Protein AF-M4SWR7-F1 (afdb_monomer)

Structure (mmCIF, N/CA/C/O backbone):
data_AF-M4SWR7-F1
#
_entry.id   AF-M4SWR7-F1
#
loop_
_atom_site.group_PDB
_atom_site.id
_atom_site.type_symbol
_atom_site.label_atom_id
_atom_site.label_alt_id
_atom_site.label_comp_id
_atom_site.label_asym_id
_atom_site.label_entity_id
_atom_site.label_seq_id
_atom_site.pdbx_PDB_ins_code
_atom_site.Cartn_x
_atom_site.Cartn_y
_atom_site.Cartn_z
_atom_site.occupancy
_atom_site.B_iso_or_equiv
_atom_site.auth_seq_id
_atom_site.auth_comp_id
_atom_site.auth_asym_id
_atom_site.auth_atom_id
_atom_site.pdbx_PDB_model_num
ATOM 1 N N . MET A 1 1 ? 51.619 -20.240 -57.733 1.00 33.88 1 MET A N 1
ATOM 2 C CA . MET A 1 1 ? 51.080 -19.618 -56.507 1.00 33.88 1 MET A CA 1
ATOM 3 C C . MET A 1 1 ? 49.567 -19.768 -56.522 1.00 33.88 1 MET A C 1
ATOM 5 O O . MET A 1 1 ? 48.965 -19.346 -57.492 1.00 33.88 1 MET A O 1
ATOM 9 N N . LEU A 1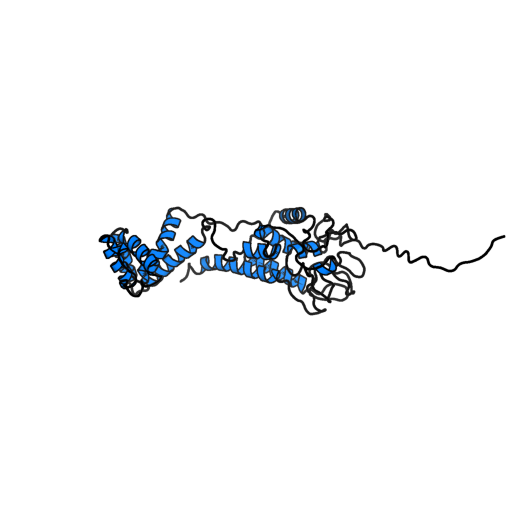 2 ? 49.059 -20.421 -55.472 1.00 28.28 2 LEU A N 1
ATOM 10 C CA . LEU A 1 2 ? 47.698 -20.558 -54.931 1.00 28.28 2 LEU A CA 1
ATOM 11 C C . LEU A 1 2 ? 46.433 -20.718 -55.803 1.00 28.28 2 LEU A C 1
ATOM 13 O O . LEU A 1 2 ? 46.243 -20.138 -56.861 1.00 28.28 2 LEU A O 1
ATOM 17 N N . ILE A 1 3 ? 45.547 -21.516 -55.208 1.00 28.36 3 ILE A N 1
ATOM 18 C CA . ILE A 1 3 ? 44.370 -22.235 -55.688 1.00 28.36 3 ILE A CA 1
ATOM 19 C C . ILE A 1 3 ? 43.115 -21.674 -54.976 1.00 28.36 3 ILE A C 1
ATOM 21 O O . ILE A 1 3 ? 43.142 -21.496 -53.765 1.00 28.36 3 ILE A O 1
ATOM 25 N N . VAL A 1 4 ? 42.059 -21.411 -55.757 1.00 31.94 4 VAL A N 1
ATOM 26 C CA . VAL A 1 4 ? 40.611 -21.725 -55.592 1.00 31.94 4 VAL A CA 1
ATOM 27 C C . VAL A 1 4 ? 39.837 -21.444 -54.268 1.00 31.94 4 VAL A C 1
ATOM 29 O O . VAL A 1 4 ? 40.097 -22.041 -53.233 1.00 31.94 4 VAL A O 1
ATOM 32 N N . ALA A 1 5 ? 38.746 -20.672 -54.456 1.00 30.80 5 ALA A N 1
ATOM 33 C CA . ALA A 1 5 ? 37.372 -20.696 -53.890 1.00 30.80 5 ALA A CA 1
ATOM 34 C C . ALA A 1 5 ? 37.035 -20.335 -52.422 1.00 30.80 5 ALA A C 1
ATOM 36 O O . ALA A 1 5 ? 37.656 -20.782 -51.470 1.00 30.80 5 ALA A O 1
ATOM 37 N N . VAL A 1 6 ? 35.910 -19.611 -52.280 1.00 25.56 6 VAL A N 1
ATOM 38 C CA . VAL A 1 6 ? 34.623 -20.026 -51.658 1.00 25.56 6 VAL A CA 1
ATOM 39 C C . VAL A 1 6 ? 33.921 -18.807 -51.035 1.00 25.56 6 VAL A C 1
ATOM 41 O O . VAL A 1 6 ? 34.414 -18.165 -50.113 1.00 25.56 6 VAL A O 1
ATOM 44 N N . THR A 1 7 ? 32.719 -18.514 -51.524 1.00 39.66 7 THR A N 1
ATOM 45 C CA . THR A 1 7 ? 31.691 -17.693 -50.875 1.00 39.66 7 THR A CA 1
ATOM 46 C C . THR A 1 7 ? 31.005 -18.494 -49.762 1.00 39.66 7 THR A C 1
ATOM 48 O O . THR A 1 7 ? 30.397 -19.510 -50.076 1.00 39.66 7 THR A O 1
ATOM 51 N N . LEU A 1 8 ? 31.035 -18.030 -48.498 1.00 28.31 8 LEU A N 1
ATOM 52 C CA . LEU A 1 8 ? 29.958 -18.192 -47.491 1.00 28.31 8 LEU A CA 1
ATOM 53 C C . LEU A 1 8 ? 30.289 -17.511 -46.138 1.00 28.31 8 LEU A C 1
ATOM 55 O O . LEU A 1 8 ? 31.278 -17.821 -45.489 1.00 28.31 8 LEU A O 1
ATOM 59 N N . ALA A 1 9 ? 29.404 -16.586 -45.748 1.00 31.84 9 ALA A N 1
ATOM 60 C CA . ALA A 1 9 ? 28.992 -16.161 -44.401 1.00 31.84 9 ALA A CA 1
ATOM 61 C C . ALA A 1 9 ? 29.957 -16.268 -43.193 1.00 31.84 9 ALA A C 1
ATOM 63 O O . ALA A 1 9 ? 30.109 -17.340 -42.622 1.00 31.84 9 ALA A O 1
ATOM 64 N N . ILE A 1 10 ? 30.359 -15.110 -42.636 1.00 30.14 10 ILE A N 1
ATOM 65 C CA . ILE A 1 10 ? 30.429 -14.895 -41.173 1.00 30.14 10 ILE A CA 1
ATOM 66 C C . ILE A 1 10 ? 29.832 -13.517 -40.828 1.00 30.14 10 ILE A C 1
ATOM 68 O O . ILE A 1 10 ? 30.476 -12.476 -40.872 1.00 30.14 10 ILE A O 1
ATOM 72 N N . SER A 1 11 ? 28.530 -13.549 -40.553 1.00 24.64 11 SER A N 1
ATOM 73 C CA . SER A 1 11 ? 27.892 -13.059 -39.327 1.00 24.64 11 SER A CA 1
ATOM 74 C C . SER A 1 11 ? 28.407 -11.773 -38.663 1.00 24.64 11 SER A C 1
ATOM 76 O O . SER A 1 11 ? 29.455 -11.730 -38.029 1.00 24.64 11 SER A O 1
ATOM 78 N N . ARG A 1 12 ? 27.518 -10.773 -38.685 1.00 29.30 12 ARG A N 1
ATOM 79 C CA . ARG A 1 12 ? 27.297 -9.710 -37.689 1.00 29.30 12 ARG A CA 1
ATOM 80 C C . ARG A 1 12 ? 27.989 -9.939 -36.329 1.00 29.30 12 ARG A C 1
ATOM 82 O O . ARG A 1 12 ? 27.401 -10.534 -35.431 1.00 29.30 12 ARG A O 1
ATOM 89 N N . LEU A 1 13 ? 29.147 -9.323 -36.112 1.00 25.23 13 LEU A N 1
ATOM 90 C CA . LEU A 1 13 ? 29.591 -8.943 -34.768 1.00 25.23 13 LEU A CA 1
ATOM 91 C C . LEU A 1 13 ? 29.092 -7.524 -34.486 1.00 25.23 13 LEU A C 1
ATOM 93 O O . LEU A 1 13 ? 29.840 -6.550 -34.485 1.00 25.23 13 LEU A O 1
ATOM 97 N N . GLN A 1 14 ? 27.782 -7.405 -34.252 1.00 27.06 14 GLN A N 1
ATOM 98 C CA . GLN A 1 14 ? 27.272 -6.290 -33.463 1.00 27.06 14 GLN A CA 1
ATOM 99 C C . GLN A 1 14 ? 27.771 -6.512 -32.036 1.00 27.06 14 GLN A C 1
ATOM 101 O O . GLN A 1 14 ? 27.133 -7.200 -31.241 1.00 27.06 14 GLN A O 1
ATOM 106 N N . VAL A 1 15 ? 28.933 -5.941 -31.719 1.00 27.14 15 VAL A N 1
ATOM 107 C CA . VAL A 1 15 ? 29.349 -5.708 -30.337 1.00 27.14 15 VAL A CA 1
ATOM 108 C C . VAL A 1 15 ? 28.327 -4.730 -29.763 1.00 27.14 15 VAL A C 1
ATOM 110 O O . VAL A 1 15 ? 28.434 -3.513 -29.908 1.00 27.14 15 VAL A O 1
ATOM 113 N N . GLY A 1 16 ? 27.241 -5.283 -29.226 1.00 27.17 16 GLY A N 1
ATOM 114 C CA . GLY A 1 16 ? 26.187 -4.529 -28.578 1.00 27.17 16 GLY A CA 1
ATOM 115 C C . GLY A 1 16 ? 26.789 -3.829 -27.374 1.00 27.17 16 GLY A C 1
ATOM 116 O O . GLY A 1 16 ? 27.025 -4.459 -26.346 1.00 27.17 16 GLY A O 1
ATOM 117 N N . CYS A 1 17 ? 27.059 -2.534 -27.513 1.00 26.89 17 CYS A N 1
ATOM 118 C CA . CYS A 1 17 ? 27.393 -1.664 -26.400 1.00 26.89 17 CYS A CA 1
ATOM 119 C C . CYS A 1 17 ? 26.210 -1.720 -25.422 1.00 26.89 17 CYS A C 1
ATOM 121 O O . CYS A 1 17 ? 25.145 -1.148 -25.676 1.00 26.89 17 CYS A O 1
ATOM 123 N N . LYS A 1 18 ? 26.352 -2.531 -24.368 1.00 36.06 18 LYS A N 1
ATOM 124 C CA . LYS A 1 18 ? 25.327 -2.725 -23.345 1.00 36.06 18 LYS A CA 1
ATOM 125 C C . LYS A 1 18 ? 25.135 -1.389 -22.638 1.00 36.06 18 LYS A C 1
ATOM 127 O O . LYS A 1 18 ? 26.073 -0.838 -22.074 1.00 36.06 18 LYS A O 1
ATOM 132 N N . ALA A 1 19 ? 23.923 -0.853 -22.714 1.00 42.53 19 ALA A N 1
ATOM 133 C CA . ALA A 1 19 ? 23.557 0.376 -22.023 1.00 42.53 19 ALA A CA 1
ATOM 134 C C . ALA A 1 19 ? 23.810 0.248 -20.518 1.00 42.53 19 ALA A C 1
ATOM 136 O O . ALA A 1 19 ? 23.450 -0.776 -19.941 1.00 42.53 19 ALA A O 1
ATOM 137 N N . ALA A 1 20 ? 24.339 1.271 -19.856 1.00 53.34 20 ALA A N 1
ATOM 138 C CA . ALA A 1 20 ? 24.351 1.287 -18.396 1.00 53.34 20 ALA A CA 1
ATOM 139 C C . ALA A 1 20 ? 22.918 1.488 -17.867 1.00 53.34 20 ALA A C 1
ATOM 141 O O . ALA A 1 20 ? 22.050 1.974 -18.586 1.00 53.34 20 ALA A O 1
ATOM 142 N N . GLY A 1 21 ? 22.635 1.104 -16.621 1.00 54.94 21 GLY A N 1
ATOM 143 C CA . GLY A 1 21 ? 21.408 1.551 -15.949 1.00 54.94 21 GLY A CA 1
ATOM 144 C C . GLY A 1 21 ? 21.455 3.059 -15.639 1.00 54.94 21 GLY A C 1
ATOM 145 O O . GLY A 1 21 ? 22.509 3.680 -15.796 1.00 54.94 21 GLY A O 1
ATOM 146 N N . PRO A 1 22 ? 20.351 3.671 -15.177 1.00 64.56 22 PRO A N 1
ATOM 147 C CA . PRO A 1 22 ? 20.386 5.036 -14.655 1.00 64.56 22 PRO A CA 1
ATOM 148 C C . PRO A 1 22 ? 21.331 5.125 -13.452 1.00 64.56 22 PRO A C 1
ATOM 150 O O . PRO A 1 22 ? 21.364 4.225 -12.612 1.00 64.56 22 PRO A O 1
ATOM 153 N N . THR A 1 23 ? 22.125 6.193 -13.378 1.00 68.19 23 THR A N 1
ATOM 154 C CA . THR A 1 23 ? 23.230 6.319 -12.405 1.00 68.19 23 THR A CA 1
ATOM 155 C C . THR A 1 23 ? 23.192 7.600 -11.579 1.00 68.19 23 THR A C 1
ATOM 157 O O . THR A 1 23 ? 23.975 7.739 -10.642 1.00 68.19 23 THR A O 1
ATOM 160 N N . LYS A 1 24 ? 22.293 8.537 -11.897 1.00 74.75 24 LYS A N 1
ATOM 161 C CA . LYS A 1 24 ? 22.273 9.895 -11.330 1.00 74.75 24 LYS A CA 1
ATOM 162 C C . LYS A 1 24 ? 21.194 10.077 -10.263 1.00 74.75 24 LYS A C 1
ATOM 164 O O . LYS A 1 24 ? 20.914 11.199 -9.853 1.00 74.75 24 LYS A O 1
ATOM 169 N N . GLY A 1 25 ? 20.585 8.986 -9.801 1.00 72.69 25 GLY A N 1
ATOM 170 C CA . GLY A 1 25 ? 19.504 9.037 -8.822 1.00 72.69 25 GLY A CA 1
ATOM 171 C C . GLY A 1 25 ? 18.164 9.473 -9.417 1.00 72.69 25 GLY A C 1
ATOM 172 O O . GLY A 1 25 ? 17.336 10.045 -8.713 1.00 72.69 25 GLY A O 1
ATOM 173 N N . GLU A 1 26 ? 17.937 9.218 -10.704 1.00 86.44 26 GLU A N 1
ATOM 174 C CA . GLU A 1 26 ? 16.759 9.665 -11.454 1.00 86.44 26 GLU A CA 1
ATOM 175 C C . GLU A 1 26 ? 15.430 9.154 -10.866 1.00 86.44 26 GLU A C 1
ATOM 177 O O . GLU A 1 26 ? 14.393 9.794 -11.028 1.00 86.44 26 GLU A O 1
ATOM 182 N N . ASN A 1 27 ? 15.460 8.034 -10.137 1.00 88.12 27 ASN A N 1
ATOM 183 C CA . ASN A 1 27 ? 14.303 7.439 -9.470 1.00 88.12 27 ASN A CA 1
ATOM 184 C C . ASN A 1 27 ? 14.220 7.775 -7.971 1.00 88.12 27 ASN A C 1
ATOM 186 O O . ASN A 1 27 ? 13.261 7.350 -7.330 1.00 88.12 27 ASN A O 1
ATOM 190 N N . LYS A 1 28 ? 15.159 8.543 -7.388 1.00 83.62 28 LYS A N 1
ATOM 191 C CA . LYS A 1 28 ? 15.208 8.820 -5.935 1.00 83.62 28 LYS A CA 1
ATOM 192 C C . LYS A 1 28 ? 13.896 9.394 -5.390 1.00 83.62 28 LYS A C 1
ATOM 194 O O . LYS A 1 28 ? 13.476 9.004 -4.304 1.00 83.62 28 LYS A O 1
ATOM 199 N N . LYS A 1 29 ? 13.225 10.284 -6.137 1.00 84.06 29 LYS A N 1
ATOM 200 C CA . LYS A 1 29 ? 11.955 10.903 -5.712 1.00 84.06 29 LYS A CA 1
ATOM 201 C C . LYS A 1 29 ? 10.828 9.876 -5.596 1.00 84.06 29 LYS A C 1
ATOM 203 O O . LYS A 1 29 ? 10.244 9.739 -4.526 1.00 84.06 29 LYS A O 1
ATOM 208 N N . ILE A 1 30 ? 10.537 9.148 -6.676 1.00 89.19 30 ILE A N 1
ATOM 209 C CA . ILE A 1 30 ? 9.462 8.145 -6.677 1.00 89.19 30 ILE A CA 1
ATOM 210 C C . ILE A 1 30 ? 9.793 6.974 -5.744 1.00 89.19 30 ILE A C 1
ATOM 212 O O . ILE A 1 30 ? 8.936 6.527 -4.990 1.00 89.19 30 ILE A O 1
ATOM 216 N N . PHE A 1 31 ? 11.058 6.551 -5.692 1.00 87.69 31 PHE A N 1
ATOM 217 C CA . PHE A 1 31 ? 11.526 5.567 -4.720 1.00 87.69 31 PHE A CA 1
ATOM 218 C C . PHE A 1 31 ? 11.310 6.051 -3.281 1.00 87.69 31 PHE A C 1
ATOM 220 O O . PHE A 1 31 ? 10.886 5.272 -2.436 1.00 87.69 31 PHE A O 1
ATOM 227 N N . GLY A 1 32 ? 11.527 7.344 -3.019 1.00 82.12 32 GLY A N 1
ATOM 228 C CA . GLY A 1 32 ? 11.258 8.004 -1.743 1.00 82.12 32 GLY A CA 1
ATOM 229 C C . GLY A 1 32 ? 9.803 7.903 -1.273 1.00 82.12 32 GLY A C 1
ATOM 230 O O . GLY A 1 32 ? 9.568 7.749 -0.077 1.00 82.12 32 GLY A O 1
ATOM 231 N N . LEU A 1 33 ? 8.847 7.940 -2.202 1.00 86.69 33 LEU A N 1
ATOM 232 C CA . LEU A 1 33 ? 7.420 7.772 -1.911 1.00 86.69 33 LEU A CA 1
ATOM 233 C C . LEU A 1 33 ? 7.071 6.300 -1.658 1.00 86.69 33 LEU A C 1
ATOM 235 O O . LEU A 1 33 ? 6.425 5.979 -0.666 1.00 86.69 33 LEU A O 1
ATOM 239 N N . LEU A 1 34 ? 7.554 5.392 -2.512 1.00 90.12 34 LEU A N 1
ATOM 240 C CA . LEU A 1 34 ? 7.278 3.956 -2.389 1.00 90.12 34 LEU A CA 1
ATOM 241 C C . LEU A 1 34 ? 7.899 3.358 -1.116 1.00 90.12 34 LEU A C 1
ATOM 243 O O . LEU A 1 34 ? 7.263 2.559 -0.432 1.00 90.12 34 LEU A O 1
ATOM 247 N N . ARG A 1 35 ? 9.112 3.783 -0.740 1.00 84.81 35 ARG A N 1
ATOM 248 C CA . ARG A 1 35 ? 9.763 3.334 0.500 1.00 84.81 35 ARG A CA 1
ATOM 249 C C . ARG A 1 35 ? 9.058 3.804 1.769 1.00 84.81 35 ARG A C 1
ATOM 251 O O . ARG A 1 35 ? 9.176 3.132 2.788 1.00 84.81 35 ARG A O 1
ATOM 258 N N . ALA A 1 36 ? 8.366 4.946 1.725 1.00 80.94 36 ALA A N 1
ATOM 259 C CA . ALA A 1 36 ? 7.607 5.439 2.870 1.00 80.94 36 ALA A CA 1
ATOM 260 C C . ALA A 1 36 ? 6.457 4.476 3.197 1.00 80.94 36 ALA A C 1
ATOM 262 O O . ALA A 1 36 ? 6.228 4.173 4.361 1.00 80.94 36 ALA A O 1
ATOM 263 N N . ILE A 1 37 ? 5.825 3.904 2.165 1.00 84.06 37 ILE A N 1
ATOM 264 C CA . ILE A 1 37 ? 4.804 2.863 2.321 1.00 84.06 37 ILE A CA 1
ATOM 265 C C . ILE A 1 37 ? 5.425 1.572 2.861 1.00 84.06 37 ILE A C 1
ATOM 267 O O . ILE A 1 37 ? 4.916 1.016 3.824 1.00 84.06 37 ILE A O 1
ATOM 271 N N . VAL A 1 38 ? 6.551 1.118 2.292 1.00 85.69 38 VAL A N 1
ATOM 272 C CA . VAL A 1 38 ? 7.258 -0.084 2.781 1.00 85.69 38 VAL A CA 1
ATOM 273 C C . VAL A 1 38 ? 7.602 0.051 4.265 1.00 85.69 38 VAL A C 1
ATOM 275 O O . VAL A 1 38 ? 7.326 -0.860 5.035 1.00 85.69 38 VAL A O 1
ATOM 278 N N . LYS A 1 39 ? 8.134 1.201 4.688 1.00 78.94 39 LYS A N 1
ATOM 279 C CA . LYS A 1 39 ? 8.442 1.468 6.096 1.00 78.94 39 LYS A CA 1
ATOM 280 C C . LYS A 1 39 ? 7.190 1.498 6.972 1.00 78.94 39 LYS A C 1
ATOM 282 O O . LYS A 1 39 ? 7.222 0.951 8.064 1.00 78.94 39 LYS A O 1
ATOM 287 N N . ALA A 1 40 ? 6.095 2.087 6.495 1.00 75.38 40 ALA A N 1
ATOM 288 C CA . ALA A 1 40 ? 4.833 2.114 7.228 1.00 75.38 40 ALA A CA 1
ATOM 289 C C . ALA A 1 40 ? 4.270 0.706 7.513 1.00 75.38 40 ALA A C 1
ATOM 291 O O . ALA A 1 40 ? 3.540 0.535 8.479 1.00 75.38 40 ALA A O 1
ATOM 292 N N . THR A 1 41 ? 4.656 -0.322 6.741 1.00 71.81 41 THR A N 1
ATOM 293 C CA . THR A 1 41 ? 4.317 -1.731 7.046 1.00 71.81 41 THR A CA 1
ATOM 294 C C . THR A 1 41 ? 5.129 -2.360 8.190 1.00 71.81 41 THR A C 1
ATOM 296 O O . THR A 1 41 ? 4.857 -3.495 8.598 1.00 71.81 41 THR A O 1
ATOM 299 N N . ASP A 1 42 ? 6.151 -1.656 8.682 1.00 64.88 42 ASP A N 1
ATOM 300 C CA . ASP A 1 42 ? 6.969 -2.033 9.839 1.00 64.88 42 ASP A CA 1
ATOM 301 C C . ASP A 1 42 ? 6.642 -1.187 11.086 1.00 64.88 42 ASP A C 1
ATOM 303 O O . ASP A 1 42 ? 7.188 -1.457 12.154 1.00 64.88 42 ASP A O 1
ATOM 307 N N . GLU A 1 43 ? 5.777 -0.171 10.975 1.00 58.56 43 GLU A N 1
ATOM 308 C CA . GLU A 1 43 ? 5.327 0.619 12.125 1.00 58.56 43 GLU A CA 1
ATOM 309 C C . GLU A 1 43 ? 4.226 -0.154 12.869 1.00 58.56 43 GLU A C 1
ATOM 311 O O . GLU A 1 43 ? 3.248 -0.594 12.266 1.00 58.56 43 GLU A O 1
ATOM 316 N N . GLU A 1 44 ? 4.389 -0.367 14.180 1.00 45.69 44 GLU A N 1
ATOM 317 C CA . GLU A 1 44 ? 3.295 -0.888 15.004 1.00 45.69 44 GLU A CA 1
ATOM 318 C C . GLU A 1 44 ? 2.185 0.169 15.065 1.00 45.69 44 GLU A C 1
ATOM 320 O O . GLU A 1 44 ? 2.445 1.323 15.415 1.00 45.69 44 GLU A O 1
ATOM 325 N N . GLU A 1 45 ? 0.939 -0.217 14.763 1.00 44.97 45 GLU A N 1
ATOM 326 C CA . GLU A 1 45 ? -0.219 0.612 15.111 1.00 44.97 45 GLU A CA 1
ATOM 327 C C . GLU A 1 45 ? -0.161 0.894 16.621 1.00 44.97 45 GLU A C 1
ATOM 329 O O . GLU A 1 45 ? 0.081 -0.042 17.394 1.00 44.97 45 GLU A O 1
ATOM 334 N N . PRO A 1 46 ? -0.339 2.148 17.075 1.00 38.44 46 PRO A N 1
ATOM 335 C CA . PRO A 1 46 ? -0.274 2.465 18.494 1.00 38.44 46 PRO A CA 1
ATOM 336 C C . PRO A 1 46 ? -1.335 1.660 19.259 1.00 38.44 46 PRO A C 1
ATOM 338 O O . PRO A 1 46 ? -2.527 1.957 19.214 1.00 38.44 46 PRO A O 1
ATOM 341 N N . LYS A 1 47 ? -0.896 0.610 19.963 1.00 40.12 47 LYS A N 1
ATOM 342 C CA . LYS A 1 47 ? -1.741 -0.216 20.831 1.00 40.12 47 LYS A CA 1
ATOM 343 C C . LYS A 1 47 ? -2.070 0.589 22.085 1.00 40.12 47 LYS A C 1
ATOM 345 O O . LYS A 1 47 ? -1.205 0.785 22.937 1.00 40.12 47 LYS A O 1
ATOM 350 N N . VAL A 1 48 ? -3.316 1.029 22.234 1.00 41.75 48 VAL A N 1
ATOM 351 C CA . VAL A 1 48 ? -3.786 1.595 23.505 1.00 41.75 48 VAL A CA 1
ATOM 352 C C . VAL A 1 48 ? -3.987 0.439 24.492 1.00 41.75 48 VAL A C 1
ATOM 354 O O . VAL A 1 48 ? -4.886 -0.382 24.320 1.00 41.75 48 VAL A O 1
ATOM 357 N N . GLN A 1 49 ? -3.133 0.335 25.515 1.00 41.97 49 GLN A N 1
ATOM 358 C CA . GLN A 1 49 ? -3.355 -0.589 26.633 1.00 41.97 49 GLN A CA 1
ATOM 359 C C . GLN A 1 49 ? -4.453 -0.029 27.543 1.00 41.97 49 GLN A C 1
ATOM 361 O O .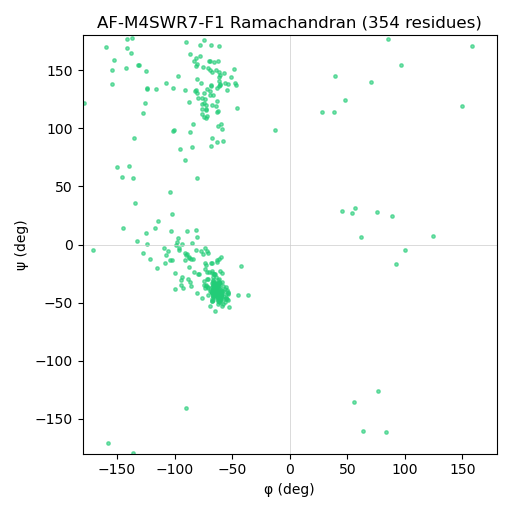 GLN A 1 49 ? -4.327 1.078 28.066 1.00 41.97 49 GLN A O 1
ATOM 366 N N . LEU A 1 50 ? -5.530 -0.793 27.738 1.00 46.41 50 LEU A N 1
ATOM 367 C CA . LEU A 1 50 ? -6.590 -0.439 28.681 1.00 46.41 50 LEU A CA 1
ATOM 368 C C . LEU A 1 50 ? -6.139 -0.734 30.116 1.00 46.41 50 LEU A C 1
ATOM 370 O O . LEU A 1 50 ? -5.549 -1.778 30.392 1.00 46.41 50 LEU A O 1
ATOM 374 N N . THR A 1 51 ? -6.463 0.162 31.047 1.00 53.16 51 THR A N 1
ATOM 375 C CA . THR A 1 51 ? -6.394 -0.150 32.481 1.00 53.16 51 THR A CA 1
ATOM 376 C C . THR A 1 51 ? -7.426 -1.232 32.827 1.00 53.16 51 THR A C 1
ATOM 378 O O . THR A 1 51 ? -8.428 -1.384 32.125 1.00 53.16 51 THR A O 1
ATOM 381 N N . GLN A 1 52 ? -7.228 -1.972 33.925 1.00 55.38 52 GLN A N 1
ATOM 382 C CA . GLN A 1 52 ? -8.157 -3.031 34.353 1.00 55.38 52 GLN A CA 1
ATOM 383 C C . GLN A 1 52 ? -9.606 -2.521 34.475 1.00 55.38 52 GLN A C 1
ATOM 385 O O . GLN A 1 52 ? -10.533 -3.143 33.963 1.00 55.38 52 GLN A O 1
ATOM 390 N N . THR A 1 53 ? -9.791 -1.332 35.050 1.00 59.31 53 THR A N 1
ATOM 391 C CA . THR A 1 53 ? -11.102 -0.680 35.175 1.00 59.31 53 THR A CA 1
ATOM 392 C C . THR A 1 53 ? -11.743 -0.381 33.816 1.00 59.31 53 THR A C 1
ATOM 394 O O . THR A 1 53 ? -12.954 -0.524 33.659 1.00 59.31 53 THR A O 1
ATOM 397 N N . ALA A 1 54 ? -10.951 0.006 32.811 1.00 55.25 54 ALA A N 1
ATOM 398 C CA . ALA A 1 54 ? -11.455 0.269 31.465 1.00 55.25 54 ALA A CA 1
ATOM 399 C C . ALA A 1 54 ? -11.831 -1.026 30.721 1.00 55.25 54 ALA A C 1
ATOM 401 O O . ALA A 1 54 ? -12.824 -1.046 29.995 1.00 55.25 54 ALA A O 1
ATOM 402 N N . ALA A 1 55 ? -11.095 -2.119 30.945 1.00 56.88 55 ALA A N 1
ATOM 403 C CA . ALA A 1 55 ? -11.432 -3.438 30.407 1.00 56.88 55 ALA A CA 1
ATOM 404 C C . ALA A 1 55 ? -12.725 -4.005 31.026 1.00 56.88 55 ALA A C 1
ATOM 406 O O . ALA A 1 55 ? -13.579 -4.534 30.315 1.00 56.88 55 ALA A O 1
ATOM 407 N N . GLU A 1 56 ? -12.914 -3.839 32.337 1.00 63.22 56 GLU A N 1
ATOM 408 C CA . GLU A 1 56 ? -14.143 -4.235 33.037 1.00 63.22 56 GLU A CA 1
ATOM 409 C C . GLU A 1 56 ? -15.352 -3.401 32.584 1.00 63.22 56 GLU A C 1
ATOM 411 O O . GLU A 1 56 ? -16.422 -3.949 32.311 1.00 63.22 56 GLU A O 1
ATOM 416 N N . ALA A 1 57 ? -15.192 -2.081 32.440 1.00 62.56 57 ALA A N 1
ATOM 417 C CA . ALA A 1 57 ? -16.247 -1.206 31.923 1.00 62.56 57 ALA A CA 1
ATOM 418 C C . ALA A 1 57 ? -16.671 -1.606 30.501 1.00 62.56 57 ALA A C 1
ATOM 420 O O . ALA A 1 57 ? -17.860 -1.657 30.188 1.00 62.56 57 ALA A O 1
ATOM 421 N N . ALA A 1 58 ? -15.703 -1.954 29.660 1.00 62.41 58 ALA A N 1
ATOM 422 C CA . ALA A 1 58 ? -15.938 -2.413 28.306 1.00 62.41 58 ALA A CA 1
ATOM 423 C C . ALA A 1 58 ? -16.652 -3.764 28.209 1.00 62.41 58 ALA A C 1
ATOM 425 O O . ALA A 1 58 ? -17.577 -3.905 27.411 1.00 62.41 58 ALA A O 1
ATOM 426 N N . ALA A 1 59 ? -16.250 -4.747 29.019 1.00 65.88 59 ALA A N 1
ATOM 427 C CA . ALA A 1 59 ? -16.893 -6.060 29.053 1.00 65.88 59 ALA A CA 1
ATOM 428 C C . ALA A 1 59 ? -18.370 -5.961 29.472 1.00 65.88 59 ALA A C 1
ATOM 430 O O . ALA A 1 59 ? -19.213 -6.717 28.994 1.00 65.88 59 ALA A O 1
ATOM 431 N N . ASN A 1 60 ? -18.693 -4.985 30.323 1.00 73.12 60 ASN A N 1
ATOM 432 C CA . ASN A 1 60 ? -20.035 -4.769 30.855 1.00 73.12 60 ASN A CA 1
ATOM 433 C C . ASN A 1 60 ? -20.928 -3.884 29.967 1.00 73.12 60 ASN A C 1
ATOM 435 O O . ASN A 1 60 ? -22.158 -3.924 30.063 1.00 73.12 60 ASN A O 1
ATOM 439 N N . ALA A 1 61 ? -20.335 -3.099 29.071 1.00 70.56 61 ALA A N 1
ATOM 440 C CA . ALA A 1 61 ? -21.052 -2.151 28.231 1.00 70.56 61 ALA A CA 1
ATOM 441 C C . ALA A 1 61 ? -22.107 -2.769 27.275 1.00 70.56 61 ALA A C 1
ATOM 443 O O . ALA A 1 61 ? -23.179 -2.171 27.133 1.00 70.56 61 ALA A O 1
ATOM 444 N N . PRO A 1 62 ? -21.930 -3.971 26.678 1.00 70.19 62 PRO A N 1
ATOM 445 C CA . PRO A 1 62 ? -22.980 -4.603 25.876 1.00 70.19 62 PRO A CA 1
ATOM 446 C C . PRO A 1 62 ? -24.230 -4.927 26.704 1.00 70.19 62 PRO A C 1
ATOM 448 O O . PRO A 1 62 ? -25.355 -4.799 26.218 1.00 70.19 62 PRO A O 1
ATOM 451 N N . HIS A 1 63 ? -24.043 -5.322 27.967 1.00 81.12 63 HIS A N 1
ATOM 452 C CA . HIS A 1 63 ? -25.139 -5.619 28.888 1.00 81.12 63 HIS A CA 1
ATOM 453 C C . HIS A 1 63 ? -25.921 -4.355 29.245 1.00 81.12 63 HIS A C 1
ATOM 455 O O . HIS A 1 63 ? -27.153 -4.364 29.239 1.00 81.12 63 HIS A O 1
ATOM 461 N N . LEU A 1 64 ? -25.201 -3.254 29.477 1.00 75.81 64 LEU A N 1
ATOM 462 C CA . LEU A 1 64 ? -25.773 -1.940 29.749 1.00 75.81 64 LEU A CA 1
ATOM 463 C C . LEU A 1 64 ? -26.605 -1.422 28.566 1.00 75.81 64 LEU A C 1
ATOM 465 O O . LEU A 1 64 ? -27.754 -1.018 28.747 1.00 75.81 64 LEU A O 1
ATOM 469 N N . ALA A 1 65 ? -26.060 -1.495 27.349 1.00 71.56 65 ALA A N 1
ATOM 470 C CA . ALA A 1 65 ? -26.755 -1.100 26.124 1.00 71.56 65 ALA A CA 1
ATOM 471 C C . ALA A 1 65 ? -28.037 -1.925 25.906 1.00 71.56 65 ALA A C 1
ATOM 473 O O . ALA A 1 65 ? -29.108 -1.393 25.601 1.00 71.56 65 ALA A O 1
ATOM 474 N N . LEU A 1 66 ? -27.956 -3.241 26.122 1.00 73.88 66 LEU A N 1
ATOM 475 C CA . LEU A 1 66 ? -29.106 -4.125 25.967 1.00 73.88 66 LEU A CA 1
ATOM 476 C C . LEU A 1 66 ? -30.207 -3.825 26.995 1.00 73.88 66 LEU A C 1
ATOM 478 O O . LEU A 1 66 ? -31.383 -3.788 26.624 1.00 73.88 66 LEU A O 1
ATOM 482 N N . TYR A 1 67 ? -29.838 -3.543 28.249 1.00 84.06 67 TYR A N 1
ATOM 483 C CA . TYR A 1 67 ? -30.785 -3.099 29.272 1.00 84.06 67 TYR A CA 1
ATOM 484 C C . TYR A 1 67 ? -31.461 -1.785 28.878 1.00 84.06 67 TYR A C 1
ATOM 486 O O . TYR A 1 67 ? -32.685 -1.694 28.902 1.00 84.06 67 TYR A O 1
ATOM 494 N N . LEU A 1 68 ? -30.690 -0.777 28.463 1.00 81.12 68 LEU A N 1
ATOM 495 C CA . LEU A 1 68 ? -31.237 0.526 28.082 1.00 81.12 68 LEU A CA 1
ATOM 496 C C . LEU A 1 68 ? -32.169 0.418 26.873 1.00 81.12 68 LEU A C 1
ATOM 498 O O . LEU A 1 68 ? -33.175 1.116 26.810 1.00 81.12 68 LEU A O 1
ATOM 502 N N . LYS A 1 69 ? -31.900 -0.490 25.933 1.00 79.44 69 LYS A N 1
ATOM 503 C CA . LYS A 1 69 ? -32.781 -0.729 24.785 1.00 79.44 69 LYS A CA 1
ATOM 504 C C . LYS A 1 69 ? -34.067 -1.467 25.167 1.00 79.44 69 LYS A C 1
ATOM 506 O O . LYS A 1 69 ? -35.107 -1.199 24.567 1.00 79.44 69 LYS A O 1
ATOM 511 N N . GLN A 1 70 ? -34.000 -2.403 26.117 1.00 84.31 70 GLN A N 1
ATOM 512 C CA . GLN A 1 70 ? -35.084 -3.341 26.443 1.00 84.31 70 GLN A CA 1
ATOM 513 C C . GLN A 1 70 ? -35.297 -3.509 27.964 1.00 84.31 70 GLN A C 1
ATOM 515 O O . GLN A 1 70 ? -35.260 -4.636 28.468 1.00 84.31 70 GLN A O 1
ATOM 520 N N . PRO A 1 71 ? -35.557 -2.426 28.723 1.00 86.81 71 PRO A N 1
ATOM 521 C CA . PRO A 1 71 ? -35.483 -2.457 30.186 1.00 86.81 71 PRO A CA 1
ATOM 522 C C . PRO A 1 71 ? -36.481 -3.432 30.813 1.00 86.81 71 PRO A C 1
ATOM 524 O O . PRO A 1 71 ? -36.091 -4.264 31.627 1.00 86.81 71 PRO A O 1
ATOM 527 N N . ALA A 1 72 ? -37.742 -3.418 30.370 1.00 88.31 72 ALA A N 1
ATOM 528 C CA . ALA A 1 72 ? -38.780 -4.304 30.902 1.00 88.31 72 ALA A CA 1
ATOM 529 C C . ALA A 1 72 ? -38.444 -5.794 30.700 1.00 88.31 72 ALA A C 1
ATOM 531 O O . ALA A 1 72 ? -38.617 -6.612 31.605 1.00 88.31 72 ALA A O 1
ATOM 532 N N . ALA A 1 73 ? -37.910 -6.146 29.527 1.00 88.81 73 ALA A N 1
ATOM 533 C CA . ALA A 1 73 ? -37.523 -7.517 29.217 1.00 88.81 73 ALA A CA 1
ATOM 534 C C . ALA A 1 73 ? -36.342 -7.984 30.077 1.00 88.81 73 ALA A C 1
ATOM 536 O O . ALA A 1 73 ? -36.380 -9.087 30.620 1.00 88.81 73 ALA A O 1
ATOM 537 N N . ILE A 1 74 ? -35.314 -7.146 30.243 1.00 90.44 74 ILE A N 1
ATOM 538 C CA . ILE A 1 74 ? -34.139 -7.505 31.045 1.00 90.44 74 ILE A CA 1
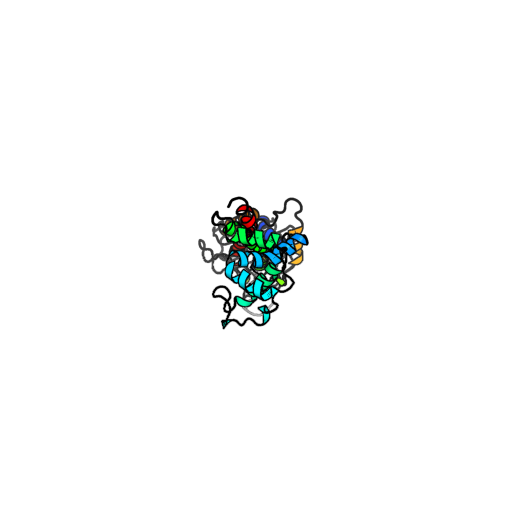ATOM 539 C C . ILE A 1 74 ? -34.470 -7.545 32.543 1.00 90.44 74 ILE A C 1
ATOM 541 O O . ILE A 1 74 ? -34.014 -8.455 33.229 1.00 90.44 74 ILE A O 1
ATOM 545 N N . GLN A 1 75 ? -35.319 -6.649 33.056 1.00 90.88 75 GLN A N 1
ATOM 546 C CA . GLN A 1 75 ? -35.779 -6.675 34.454 1.00 90.88 75 GLN A CA 1
ATOM 547 C C . GLN A 1 75 ? -36.590 -7.936 34.791 1.00 90.88 75 GLN A C 1
ATOM 549 O O . GLN A 1 75 ? -36.409 -8.531 35.859 1.00 90.88 75 GLN A O 1
ATOM 554 N N . GLN A 1 76 ? -37.455 -8.385 33.876 1.00 89.50 76 GLN A N 1
ATOM 555 C CA . GLN A 1 76 ? -38.185 -9.644 34.035 1.00 89.50 76 GLN A CA 1
ATOM 556 C C . GLN A 1 76 ? -37.217 -10.834 34.133 1.00 89.50 76 GLN A C 1
ATOM 558 O O . GLN A 1 76 ? -37.323 -11.654 35.047 1.00 89.50 76 GLN A O 1
ATOM 563 N N . LEU A 1 77 ? -36.232 -10.904 33.233 1.00 90.06 77 LEU A N 1
ATOM 564 C CA . LEU A 1 77 ? -35.210 -11.953 33.248 1.00 90.06 77 LEU A CA 1
ATOM 565 C C . LEU A 1 77 ? -34.313 -11.875 34.492 1.00 90.06 77 LEU A C 1
ATOM 567 O O . LEU A 1 77 ? -33.981 -12.904 35.073 1.00 90.06 77 LEU A O 1
ATOM 571 N N . ALA A 1 78 ? -33.962 -10.676 34.956 1.00 89.94 78 ALA A N 1
ATOM 572 C CA . ALA A 1 78 ? -33.162 -10.490 36.164 1.00 89.94 78 ALA A CA 1
ATOM 573 C C . ALA A 1 78 ? -33.907 -10.959 37.422 1.00 89.94 78 ALA A C 1
ATOM 575 O O . ALA A 1 78 ? -33.302 -11.499 38.348 1.00 89.94 78 ALA A O 1
ATOM 576 N N . SER A 1 79 ? -35.234 -10.823 37.441 1.00 90.25 79 SER A N 1
ATOM 577 C CA . SER A 1 79 ? -36.073 -11.359 38.517 1.00 90.25 79 SER A CA 1
ATOM 578 C C . SER A 1 79 ? -36.060 -12.893 38.523 1.00 90.25 79 SER A C 1
ATOM 580 O O . SER A 1 79 ? -35.970 -13.506 39.586 1.00 90.25 79 SER A O 1
ATOM 582 N N . LEU A 1 80 ? -36.060 -13.525 37.341 1.00 88.75 80 LEU A N 1
ATOM 583 C CA . LEU A 1 80 ? -35.847 -14.972 37.207 1.00 88.75 80 LEU A CA 1
ATOM 584 C C . LEU A 1 80 ? -34.425 -15.389 37.615 1.00 88.75 80 LEU A C 1
ATOM 586 O O . LEU A 1 80 ? -34.261 -16.456 38.207 1.00 88.75 80 LEU A O 1
ATOM 590 N N . ALA A 1 81 ? -33.414 -14.554 37.354 1.00 87.56 81 ALA A N 1
ATOM 591 C CA . ALA A 1 81 ? -32.033 -14.783 37.785 1.00 87.56 81 ALA A CA 1
ATOM 592 C C . ALA A 1 81 ? -31.921 -14.818 39.318 1.00 87.56 81 ALA A C 1
ATOM 594 O O . ALA A 1 81 ? -31.405 -15.790 39.867 1.00 87.56 81 ALA A O 1
ATOM 595 N N . LYS A 1 82 ? -32.509 -13.832 40.018 1.00 86.38 82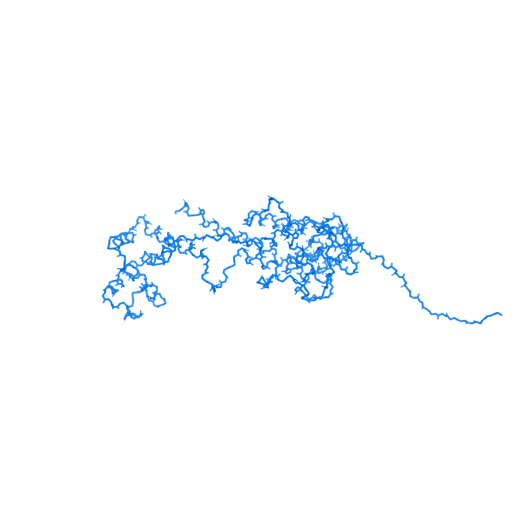 LYS A N 1
ATOM 596 C CA . LYS A 1 82 ? -32.570 -13.797 41.495 1.00 86.38 82 LYS A CA 1
ATOM 597 C C . LYS A 1 82 ? -33.274 -15.030 42.082 1.00 86.38 82 LYS A C 1
ATOM 599 O O . LYS A 1 82 ? -32.902 -15.504 43.150 1.00 86.38 82 LYS A O 1
ATOM 604 N N . GLN A 1 83 ? -34.251 -15.588 41.364 1.00 87.69 83 GLN A N 1
ATOM 605 C CA . GLN A 1 83 ? -34.954 -16.820 41.745 1.00 87.69 83 GLN A CA 1
ATOM 606 C C . GLN A 1 83 ? -34.240 -18.114 41.315 1.00 87.69 83 GLN A C 1
ATOM 608 O O . GLN A 1 83 ? -34.783 -19.193 41.543 1.00 87.69 83 GLN A O 1
ATOM 613 N N . ARG A 1 84 ? -33.060 -18.033 40.679 1.00 84.38 84 ARG A N 1
ATOM 614 C CA . ARG A 1 84 ? -32.320 -19.173 40.099 1.00 84.38 84 ARG A CA 1
ATOM 615 C C . ARG A 1 84 ? -33.130 -19.985 39.075 1.00 84.38 84 ARG A C 1
ATOM 617 O O . ARG A 1 84 ? -32.948 -21.189 38.939 1.00 84.38 84 ARG A O 1
ATOM 624 N N . LYS A 1 85 ? -34.034 -19.323 38.347 1.00 86.88 85 LYS A N 1
ATOM 625 C CA . LYS A 1 85 ? -34.909 -19.927 37.321 1.00 86.88 85 LYS A CA 1
ATOM 626 C C . LYS A 1 85 ? -34.542 -19.529 35.889 1.00 86.88 85 LYS A C 1
ATOM 628 O O . LYS A 1 85 ? -35.180 -19.990 34.949 1.00 86.88 85 LYS A O 1
ATOM 633 N N . LEU A 1 86 ? -33.546 -18.659 35.706 1.00 86.12 86 LEU A N 1
ATOM 634 C CA . LEU A 1 86 ? -33.199 -18.104 34.393 1.00 86.12 86 LEU A CA 1
ATOM 635 C C . LEU A 1 86 ? -32.689 -19.165 33.403 1.00 86.12 86 LEU A C 1
ATOM 637 O O . LEU A 1 86 ? -32.995 -19.098 32.209 1.00 86.12 86 LEU A O 1
ATOM 641 N N . ASP A 1 87 ? -31.947 -20.161 33.883 1.00 81.94 87 ASP A N 1
ATOM 642 C CA . ASP A 1 87 ? -31.360 -21.192 33.021 1.00 81.94 87 ASP A CA 1
ATOM 643 C C . ASP A 1 87 ? -32.430 -22.091 32.398 1.00 81.94 87 ASP A C 1
ATOM 645 O O . ASP A 1 87 ? -32.360 -22.378 31.205 1.00 81.94 87 ASP A O 1
ATOM 649 N N . ALA A 1 88 ? -33.487 -22.395 33.156 1.00 84.12 88 ALA A N 1
ATOM 650 C CA . ALA A 1 88 ? -34.640 -23.176 32.708 1.00 84.12 88 ALA A CA 1
ATOM 651 C C . ALA A 1 88 ? -35.568 -22.426 31.729 1.00 84.12 88 ALA A C 1
ATOM 653 O O . ALA A 1 88 ? -36.523 -23.008 31.219 1.00 84.12 88 ALA A O 1
ATOM 654 N N . LEU A 1 89 ? -35.330 -21.134 31.462 1.00 84.94 89 LEU A N 1
ATOM 655 C CA . LEU A 1 89 ? -36.148 -20.378 30.517 1.00 84.94 89 LEU A CA 1
ATOM 656 C C . LEU A 1 89 ? -35.855 -20.805 29.072 1.00 84.94 89 LEU A C 1
ATOM 658 O O . LEU A 1 89 ? -34.764 -20.553 28.548 1.00 84.94 89 LEU A O 1
ATOM 662 N N . GLU A 1 90 ? -36.867 -21.377 28.426 1.00 82.00 90 GLU A N 1
ATOM 663 C CA . GLU A 1 90 ? -36.854 -21.741 27.010 1.00 82.00 90 GLU A CA 1
ATOM 664 C C . GLU A 1 90 ? -37.155 -20.551 26.086 1.00 82.00 90 GLU A C 1
ATOM 666 O O . GLU A 1 90 ? -37.887 -19.623 26.439 1.00 82.00 90 GLU A O 1
ATOM 671 N N . VAL A 1 91 ? -36.645 -20.617 24.851 1.00 74.88 91 VAL A N 1
ATOM 672 C CA . VAL A 1 91 ? -36.807 -19.573 23.820 1.00 74.88 91 VAL A CA 1
ATOM 673 C C . VAL A 1 91 ? -38.274 -19.239 23.541 1.00 74.88 91 VAL A C 1
ATOM 675 O O . VAL A 1 91 ? -38.605 -18.070 23.338 1.00 74.88 91 VAL A O 1
ATOM 678 N N . ALA A 1 92 ? -39.164 -20.236 23.568 1.00 79.12 92 ALA A N 1
ATOM 679 C CA . ALA A 1 92 ? -40.596 -20.043 23.336 1.00 79.12 92 ALA A CA 1
ATOM 680 C C . ALA A 1 92 ? -41.240 -19.088 24.361 1.00 79.12 92 ALA A C 1
ATOM 682 O O . ALA A 1 92 ? -42.123 -18.301 24.003 1.00 79.12 92 ALA A O 1
ATOM 683 N N . ASN A 1 93 ? -40.731 -19.110 25.597 1.00 82.25 93 ASN A N 1
ATOM 684 C CA . ASN A 1 93 ? -41.268 -18.403 26.759 1.00 82.25 93 ASN A CA 1
ATOM 685 C C . ASN A 1 93 ? -40.579 -17.053 27.023 1.00 82.25 93 ASN A C 1
ATOM 687 O O . ASN A 1 93 ? -40.986 -16.315 27.919 1.00 82.25 93 ASN A O 1
ATOM 691 N N . ALA A 1 94 ? -39.538 -16.711 26.258 1.00 83.56 94 ALA A N 1
ATOM 692 C CA . ALA A 1 94 ? -38.871 -15.418 26.363 1.00 83.56 94 ALA A CA 1
ATOM 693 C C . ALA A 1 94 ? -39.751 -14.282 25.812 1.00 83.56 94 ALA A C 1
ATOM 695 O O . ALA A 1 94 ? -40.559 -14.478 24.902 1.00 83.56 94 ALA A O 1
ATOM 696 N N . SER A 1 95 ? -39.581 -13.065 26.329 1.00 82.62 95 SER A N 1
ATOM 697 C CA . SER A 1 95 ? -40.265 -11.887 25.787 1.00 82.62 95 SER A CA 1
ATOM 698 C C . SER A 1 95 ? -39.802 -11.600 24.347 1.00 82.62 95 SER A C 1
ATOM 700 O O . SER A 1 95 ? -38.646 -11.881 24.018 1.00 82.62 95 SER A O 1
ATOM 702 N N . PRO A 1 96 ? -40.653 -11.020 23.471 1.00 84.44 96 PRO A N 1
ATOM 703 C CA . PRO A 1 96 ? -40.320 -10.767 22.065 1.00 84.44 96 PRO A CA 1
ATOM 704 C C . PRO A 1 96 ? -38.926 -10.164 21.789 1.00 84.44 96 PRO A C 1
ATOM 706 O O . PRO A 1 96 ? -38.251 -10.671 20.892 1.00 84.44 96 PRO A O 1
ATOM 709 N N . PRO A 1 97 ? -38.427 -9.154 22.539 1.00 80.81 97 PRO A N 1
ATOM 710 C CA . PRO A 1 97 ? -37.090 -8.598 22.294 1.00 80.81 97 PRO A CA 1
ATOM 711 C C . PRO A 1 97 ? -35.924 -9.548 22.618 1.00 80.81 97 PRO A C 1
ATOM 713 O O . PRO A 1 97 ? -34.810 -9.306 22.156 1.00 80.81 97 PRO A O 1
ATOM 716 N N . CYS A 1 98 ? -36.177 -10.619 23.373 1.00 84.25 98 CYS A N 1
ATOM 717 C CA . CYS A 1 98 ? -35.199 -11.605 23.834 1.00 84.25 98 CYS A CA 1
ATOM 718 C C . CYS A 1 98 ? -35.456 -13.021 23.291 1.00 84.25 98 CYS A C 1
ATOM 720 O O . CYS A 1 98 ? -34.893 -13.986 23.804 1.00 84.25 98 CYS A O 1
ATOM 722 N N . LYS A 1 99 ? -36.312 -13.169 22.272 1.00 83.50 99 LYS A N 1
ATOM 723 C CA . LYS A 1 99 ? -36.540 -14.448 21.583 1.00 83.50 99 LYS A CA 1
ATOM 724 C C . LYS A 1 99 ? -35.412 -14.786 20.600 1.00 83.50 99 LYS A C 1
ATOM 726 O O . LYS A 1 99 ? -34.562 -13.954 20.288 1.00 83.50 99 LYS A O 1
ATOM 731 N N . ALA A 1 100 ? -35.470 -16.012 20.082 1.00 82.00 100 ALA A N 1
ATOM 732 C CA . ALA A 1 100 ? -34.569 -16.556 19.070 1.00 82.00 100 ALA A CA 1
ATOM 733 C C . ALA A 1 100 ? -33.087 -16.477 19.490 1.00 82.00 100 ALA A C 1
ATOM 735 O O . ALA A 1 100 ? -32.738 -16.792 20.629 1.00 82.00 100 ALA A O 1
ATOM 736 N N . ASP A 1 101 ? -32.227 -16.055 18.570 1.00 76.50 101 ASP A N 1
ATOM 737 C CA . ASP A 1 101 ? -30.780 -15.898 18.718 1.00 76.50 101 ASP A CA 1
ATOM 738 C C . ASP A 1 101 ? -30.371 -14.853 19.776 1.00 76.50 101 ASP A C 1
ATOM 740 O O . ASP A 1 101 ? -29.225 -14.835 20.224 1.00 76.50 101 ASP A O 1
ATOM 744 N N . LYS A 1 102 ? -31.308 -14.021 20.252 1.00 75.75 102 LYS A N 1
ATOM 745 C CA . LYS A 1 102 ? -31.052 -12.959 21.243 1.00 75.75 102 LYS A CA 1
ATOM 746 C C . LYS A 1 102 ? -31.153 -13.422 22.696 1.00 75.75 102 LYS A C 1
ATOM 748 O O . LYS A 1 102 ? -30.745 -12.681 23.593 1.00 75.75 102 LYS A O 1
ATOM 753 N N . LEU A 1 103 ? -31.673 -14.627 22.951 1.00 82.00 103 LEU A N 1
ATOM 754 C CA . LEU A 1 103 ? -31.937 -15.102 24.314 1.00 82.00 103 LEU A CA 1
ATOM 755 C C . LEU A 1 103 ? -30.668 -15.149 25.169 1.00 82.00 103 LEU A C 1
ATOM 757 O O . LEU A 1 103 ? -30.688 -14.693 26.310 1.00 82.00 103 LEU A O 1
ATOM 761 N N . ALA A 1 104 ? -29.564 -15.663 24.626 1.00 78.31 104 ALA A N 1
ATOM 762 C CA . ALA A 1 104 ? -28.307 -15.784 25.363 1.00 78.31 104 ALA A CA 1
ATOM 763 C C . ALA A 1 104 ? -27.771 -14.413 25.814 1.00 78.31 104 ALA A C 1
ATOM 765 O O . ALA A 1 104 ? -27.437 -14.230 26.985 1.00 78.31 104 ALA A O 1
ATOM 766 N N . ALA A 1 105 ? -27.776 -13.424 24.914 1.00 75.00 105 ALA A N 1
ATOM 767 C CA . ALA A 1 105 ? -27.352 -12.059 25.223 1.00 75.00 105 ALA A CA 1
ATOM 768 C C . ALA A 1 105 ? -28.255 -11.404 26.282 1.00 75.00 105 ALA A C 1
ATOM 770 O O . ALA A 1 105 ? -27.762 -10.763 27.212 1.00 75.00 105 ALA A O 1
ATOM 771 N N . CYS A 1 106 ? -29.571 -11.618 26.190 1.00 80.75 106 CYS A N 1
ATOM 772 C CA . CYS A 1 106 ? -30.516 -11.140 27.193 1.00 80.75 106 CYS A CA 1
ATOM 773 C C . CYS A 1 106 ? -30.334 -11.811 28.562 1.00 80.75 106 CYS A C 1
ATOM 775 O O . CYS A 1 106 ? -30.405 -11.122 29.578 1.00 80.75 106 CYS A O 1
ATOM 777 N N . LYS A 1 107 ? -30.067 -13.125 28.613 1.00 84.56 107 LYS A N 1
ATOM 778 C CA . LYS A 1 107 ? -29.757 -13.829 29.870 1.00 84.56 107 LYS A CA 1
ATOM 779 C C . LYS A 1 107 ? -28.492 -13.257 30.513 1.00 84.56 107 LYS A C 1
ATOM 781 O O . LYS A 1 107 ? -28.514 -12.932 31.694 1.00 84.56 107 LYS A O 1
ATOM 786 N N . ALA A 1 108 ? -27.428 -13.051 29.736 1.00 80.81 108 ALA A N 1
ATOM 787 C CA . ALA A 1 108 ? -26.184 -12.470 30.240 1.00 80.81 108 ALA A CA 1
ATOM 788 C C . ALA A 1 108 ? -26.383 -11.041 30.782 1.00 80.81 108 ALA A C 1
ATOM 790 O O . ALA A 1 108 ? -25.939 -10.731 31.887 1.00 80.81 108 ALA A O 1
ATOM 791 N N . ALA A 1 109 ? -27.127 -10.192 30.063 1.00 81.62 109 ALA A N 1
ATOM 792 C CA . ALA A 1 109 ? -27.444 -8.844 30.535 1.00 81.62 109 ALA A CA 1
ATOM 793 C C . ALA A 1 109 ? -28.323 -8.840 31.798 1.00 81.62 109 ALA A C 1
ATOM 795 O O . ALA A 1 109 ? -28.153 -7.989 32.668 1.00 81.62 109 ALA A O 1
ATOM 796 N N . ALA A 1 110 ? -29.234 -9.807 31.924 1.00 87.38 110 ALA A N 1
ATOM 797 C CA . ALA A 1 110 ? -30.066 -9.980 33.108 1.00 87.38 110 ALA A CA 1
ATOM 798 C C . ALA A 1 110 ? -29.258 -10.413 34.339 1.00 87.38 110 ALA A C 1
ATOM 800 O O . ALA A 1 110 ? -29.475 -9.877 35.425 1.00 87.38 110 ALA A O 1
ATOM 801 N N . VAL A 1 111 ? -28.307 -11.337 34.166 1.00 86.56 111 VAL A N 1
ATOM 802 C CA . VAL A 1 111 ? -27.372 -11.745 35.225 1.00 86.56 111 VAL A CA 1
ATOM 803 C C . VAL A 1 111 ? -26.525 -10.554 35.662 1.00 86.56 111 VAL A C 1
ATOM 805 O O . VAL A 1 111 ? -26.490 -10.247 36.853 1.00 86.56 111 VAL A O 1
ATOM 808 N N . TYR A 1 112 ? -25.929 -9.834 34.705 1.00 86.88 112 TYR A N 1
ATOM 809 C CA . TYR A 1 112 ? -25.176 -8.609 34.973 1.00 86.88 112 TYR A CA 1
ATOM 810 C C . TYR A 1 112 ? -26.003 -7.613 35.795 1.00 86.88 112 TYR A C 1
ATOM 812 O O . TYR A 1 112 ? -25.586 -7.225 36.883 1.00 86.88 112 TYR A O 1
ATOM 820 N N . PHE A 1 113 ? -27.214 -7.275 35.337 1.00 88.38 113 PHE A N 1
ATOM 821 C CA . PHE A 1 113 ? -28.097 -6.345 36.040 1.00 88.38 113 PHE A CA 1
ATOM 822 C C . PHE A 1 113 ? -28.448 -6.820 37.456 1.00 88.38 113 PHE A C 1
ATOM 824 O O . PHE A 1 113 ? -28.412 -6.026 38.393 1.00 88.38 113 PHE A O 1
ATOM 831 N N . SER A 1 114 ? -28.757 -8.109 37.637 1.00 89.62 114 SER A N 1
ATOM 832 C CA . SER A 1 114 ? -29.127 -8.658 38.948 1.00 89.62 114 SER A CA 1
ATOM 833 C C . SER A 1 114 ? -27.997 -8.622 39.980 1.00 89.62 114 SER A C 1
ATOM 835 O O . SER A 1 114 ? -28.291 -8.563 41.174 1.00 89.62 114 SER A O 1
ATOM 837 N N . ASN A 1 115 ? -26.742 -8.623 39.518 1.00 87.94 115 ASN A N 1
ATOM 838 C CA . ASN A 1 115 ? -25.542 -8.597 40.352 1.00 87.94 115 ASN A CA 1
ATOM 839 C C . ASN A 1 115 ? -25.067 -7.173 40.684 1.00 87.94 115 ASN A C 1
ATOM 841 O O . ASN A 1 115 ? -24.166 -7.013 41.506 1.00 87.94 115 ASN A O 1
ATOM 845 N N . LEU A 1 116 ? -25.656 -6.137 40.076 1.00 86.62 116 LEU A N 1
ATOM 846 C CA . LEU A 1 116 ? -25.373 -4.753 40.452 1.00 86.62 116 LEU A CA 1
ATOM 847 C C . LEU A 1 116 ? -25.908 -4.454 41.865 1.00 86.62 116 LEU A C 1
ATOM 849 O O . LEU A 1 116 ? -26.965 -4.970 42.233 1.00 86.62 116 LEU A O 1
ATOM 853 N N . PRO A 1 117 ? -25.262 -3.570 42.643 1.00 91.31 117 PRO A N 1
ATOM 854 C CA . PRO A 1 117 ? -25.845 -2.992 43.851 1.00 91.31 117 PRO A CA 1
ATOM 855 C C . PRO A 1 117 ? -27.239 -2.402 43.592 1.00 91.31 117 PRO A C 1
ATOM 857 O O . PRO A 1 117 ? -27.474 -1.801 42.543 1.00 91.31 117 PRO A O 1
ATOM 860 N N . GLU A 1 118 ? -28.155 -2.503 44.559 1.00 87.38 118 GLU A N 1
ATOM 861 C CA . GLU A 1 118 ? -29.543 -2.029 44.395 1.00 87.38 118 GLU A CA 1
ATOM 862 C C . GLU A 1 118 ? -29.630 -0.550 44.003 1.00 87.38 118 GLU A C 1
ATOM 864 O O . GLU A 1 118 ? -30.422 -0.184 43.135 1.00 87.38 118 GLU A O 1
ATOM 869 N N . ALA A 1 119 ? -28.753 0.290 44.562 1.00 83.69 119 ALA A N 1
ATOM 870 C CA . ALA A 1 119 ? -28.649 1.695 44.179 1.00 83.69 119 ALA A CA 1
ATOM 871 C C . ALA A 1 119 ? -28.331 1.864 42.680 1.00 83.69 119 ALA A C 1
ATOM 873 O O . ALA A 1 119 ? -28.936 2.697 42.013 1.00 83.69 119 ALA A O 1
ATOM 874 N N . GLN A 1 120 ? -27.444 1.033 42.121 1.00 82.94 120 GLN A N 1
ATOM 875 C CA . GLN A 1 120 ? -27.089 1.066 40.699 1.00 82.94 120 GLN A CA 1
ATOM 876 C C . GLN A 1 120 ? -28.196 0.477 39.813 1.00 82.94 120 GLN A C 1
ATOM 878 O O . GLN A 1 120 ? -28.443 0.998 38.724 1.00 82.94 120 GLN A O 1
ATOM 883 N N . GLN A 1 121 ? -28.917 -0.550 40.285 1.00 86.06 121 GLN A N 1
ATOM 884 C CA . GLN A 1 121 ? -30.121 -1.054 39.608 1.00 86.06 121 GLN A CA 1
ATOM 885 C C . GLN A 1 121 ? -31.178 0.055 39.485 1.00 86.06 121 GLN A C 1
ATOM 887 O O . GLN A 1 121 ? -31.736 0.259 38.404 1.00 86.06 121 GLN A O 1
ATOM 892 N N . ALA A 1 122 ? -31.409 0.807 40.567 1.00 86.94 122 ALA A N 1
ATOM 893 C CA . ALA A 1 122 ? -32.342 1.930 40.594 1.00 86.94 122 ALA A CA 1
ATOM 894 C C . ALA A 1 122 ? -31.902 3.073 39.667 1.00 86.94 122 ALA A C 1
ATOM 896 O O . ALA A 1 122 ? -32.714 3.569 38.885 1.00 86.94 122 ALA A O 1
ATOM 897 N N . THR A 1 123 ? -30.617 3.449 39.680 1.00 82.81 123 THR A N 1
ATOM 898 C CA . THR A 1 123 ? -30.071 4.454 38.753 1.00 82.81 123 THR A CA 1
ATOM 899 C C . THR A 1 123 ? -30.271 4.041 37.299 1.00 82.81 123 THR A C 1
ATOM 901 O O . THR A 1 123 ? -30.695 4.855 36.479 1.00 82.81 123 THR A O 1
ATOM 904 N N . LEU A 1 124 ? -30.014 2.775 36.965 1.00 83.31 124 LEU A N 1
ATOM 905 C CA . LEU A 1 124 ? -30.145 2.309 35.593 1.00 83.31 124 LEU A CA 1
ATOM 906 C C . LEU A 1 124 ? -31.610 2.214 35.146 1.00 83.31 124 LEU A C 1
ATOM 908 O O . LEU A 1 124 ? -31.931 2.546 34.006 1.00 83.31 124 LEU A O 1
ATOM 912 N N . ALA A 1 125 ? -32.516 1.808 36.039 1.00 86.12 125 ALA A N 1
ATOM 913 C CA . ALA A 1 125 ? -33.954 1.848 35.789 1.00 86.12 125 ALA A CA 1
ATOM 914 C C . ALA A 1 125 ? -34.452 3.281 35.542 1.00 86.12 125 ALA A C 1
ATOM 916 O O . ALA A 1 125 ? -35.166 3.509 34.568 1.00 86.12 125 ALA A O 1
ATOM 917 N N . ALA A 1 126 ? -34.015 4.245 36.358 1.00 84.31 126 ALA A N 1
ATOM 918 C CA . ALA A 1 126 ? -34.340 5.656 36.168 1.00 84.31 126 ALA A CA 1
ATOM 919 C C . ALA A 1 126 ? -33.799 6.189 34.831 1.00 84.31 126 ALA A C 1
ATOM 921 O O . ALA A 1 126 ? -34.527 6.836 34.086 1.00 84.31 126 ALA A O 1
ATOM 922 N N . ALA A 1 127 ? -32.556 5.850 34.477 1.00 78.62 127 ALA A N 1
ATOM 923 C CA . ALA A 1 127 ? -31.953 6.229 33.201 1.00 78.62 127 ALA A CA 1
ATOM 924 C C . ALA A 1 127 ? -32.664 5.610 31.984 1.00 78.62 127 ALA A C 1
ATOM 926 O O . ALA A 1 127 ? -32.715 6.229 30.925 1.00 78.62 127 ALA A O 1
ATOM 927 N N . ALA A 1 128 ? -33.213 4.398 32.115 1.00 82.25 128 ALA A N 1
ATOM 928 C CA . ALA A 1 128 ? -33.943 3.725 31.041 1.00 82.25 128 ALA A CA 1
ATOM 929 C C . ALA A 1 128 ? -35.389 4.222 30.869 1.00 82.25 128 ALA A C 1
ATOM 931 O O . ALA A 1 128 ? -35.949 4.082 29.778 1.00 82.25 128 ALA A O 1
ATOM 932 N N . ALA A 1 129 ? -35.984 4.760 31.937 1.00 80.62 129 AL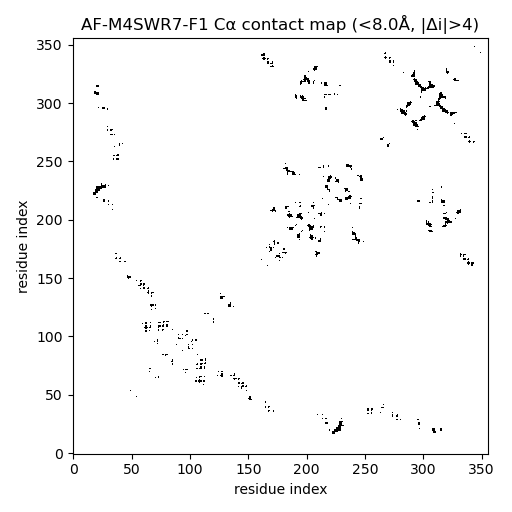A A N 1
ATOM 933 C CA . ALA A 1 129 ? -37.319 5.359 31.952 1.00 80.62 129 ALA A CA 1
ATOM 934 C C . ALA A 1 129 ? -37.312 6.852 31.576 1.00 80.62 129 ALA A C 1
ATOM 936 O O . ALA A 1 129 ? -38.369 7.439 31.372 1.00 80.62 129 ALA A O 1
ATOM 937 N N . ASP A 1 130 ? -36.134 7.469 31.495 1.00 78.06 130 ASP A N 1
ATOM 938 C CA . ASP A 1 130 ? -35.990 8.879 31.166 1.00 78.06 130 ASP A CA 1
ATOM 939 C C . ASP A 1 130 ? -36.265 9.166 29.677 1.00 78.06 130 ASP A C 1
ATOM 941 O O . ASP A 1 130 ? -35.626 8.603 28.784 1.00 78.06 130 ASP A O 1
ATOM 945 N N . GLU A 1 131 ? -37.189 10.094 29.416 1.00 72.69 131 GLU A N 1
ATOM 946 C CA . GLU A 1 131 ? -37.576 10.532 28.065 1.00 72.69 131 GLU A CA 1
ATOM 947 C C . GLU A 1 131 ? -36.845 11.802 27.595 1.00 72.69 131 GLU A C 1
ATOM 949 O O . GLU A 1 131 ? -36.997 12.221 26.450 1.00 72.69 131 GLU A O 1
ATOM 954 N N . ARG A 1 132 ? -35.998 12.404 28.440 1.00 73.88 132 ARG A N 1
ATOM 955 C CA . ARG A 1 132 ? -35.238 13.633 28.138 1.00 73.88 132 ARG A CA 1
ATOM 956 C C . ARG A 1 132 ? -33.984 13.363 27.299 1.00 73.88 132 ARG A C 1
ATOM 958 O O . ARG A 1 132 ? -33.186 14.265 27.072 1.00 73.88 132 ARG A O 1
ATOM 965 N N . GLY A 1 133 ? -33.803 12.121 26.848 1.00 61.34 133 GLY A N 1
ATOM 966 C CA . GLY A 1 133 ? -32.692 11.687 26.003 1.00 61.34 133 GLY A CA 1
ATOM 967 C C . GLY A 1 133 ? -31.562 10.972 26.747 1.00 61.34 133 GLY A C 1
ATOM 968 O O . GLY A 1 133 ? -30.679 10.424 26.088 1.00 61.34 133 GLY A O 1
ATOM 969 N N . PHE A 1 134 ? -31.596 10.876 28.085 1.00 67.25 134 PHE A N 1
ATOM 970 C CA . PHE A 1 134 ? -30.539 10.198 28.853 1.00 67.25 134 PHE A CA 1
ATOM 971 C C . PHE A 1 134 ? -30.420 8.710 28.514 1.00 67.25 134 PHE A C 1
ATOM 973 O O . PHE A 1 134 ? -29.312 8.180 28.444 1.00 67.25 134 PHE A O 1
ATOM 980 N N . LYS A 1 135 ? -31.543 8.041 28.236 1.00 68.62 135 LYS A N 1
ATOM 981 C CA . LYS A 1 135 ? -31.568 6.660 27.737 1.00 68.62 135 LYS A CA 1
ATOM 982 C C . LYS A 1 135 ? -30.737 6.501 26.462 1.00 68.62 135 LYS A C 1
ATOM 984 O O . LYS A 1 135 ? -29.946 5.565 26.348 1.00 68.62 135 LYS A O 1
ATOM 989 N N . THR A 1 136 ? -30.912 7.424 25.519 1.00 59.78 136 THR A N 1
ATOM 990 C CA . THR A 1 136 ? -30.193 7.440 24.243 1.00 59.78 136 THR A CA 1
ATOM 991 C C . THR A 1 136 ? -28.717 7.724 24.469 1.00 59.78 136 THR A C 1
ATOM 993 O O . THR A 1 136 ? -27.892 6.956 23.990 1.00 59.78 136 THR A O 1
ATOM 996 N N . ILE A 1 137 ? -28.383 8.750 25.259 1.00 60.22 137 ILE A N 1
ATOM 997 C CA . ILE A 1 137 ? -26.995 9.121 25.576 1.00 60.22 137 ILE A CA 1
ATOM 998 C C . ILE A 1 137 ? -26.262 7.950 26.236 1.00 60.22 137 ILE A C 1
ATOM 1000 O O . ILE A 1 137 ? -25.216 7.533 25.755 1.00 60.22 137 ILE A O 1
ATOM 1004 N N . ASN A 1 138 ? -26.832 7.344 27.277 1.00 63.66 138 ASN A N 1
ATOM 1005 C CA . ASN A 1 138 ? -26.191 6.237 27.988 1.00 63.66 138 ASN A CA 1
ATOM 1006 C C . ASN A 1 138 ? -26.043 4.985 27.113 1.00 63.66 138 ASN A C 1
ATOM 1008 O O . ASN A 1 138 ? -25.033 4.288 27.205 1.00 63.66 138 ASN A O 1
ATOM 1012 N N . ASN A 1 139 ? -27.019 4.703 26.244 1.00 55.00 139 ASN A N 1
ATOM 1013 C CA . ASN A 1 139 ? -26.932 3.584 25.310 1.00 55.00 139 ASN A CA 1
ATOM 1014 C C . ASN A 1 139 ? -25.842 3.833 24.260 1.00 55.00 139 ASN A C 1
ATOM 1016 O O . ASN A 1 139 ? -25.061 2.933 23.957 1.00 55.00 139 ASN A O 1
ATOM 1020 N N . THR A 1 140 ? -25.746 5.064 23.755 1.00 49.66 140 THR A N 1
ATOM 1021 C CA . THR A 1 140 ? -24.675 5.494 22.851 1.00 49.66 140 THR A CA 1
ATOM 1022 C C . THR A 1 140 ? -23.309 5.383 23.525 1.00 49.66 140 THR A C 1
ATOM 1024 O O . THR A 1 140 ? -22.404 4.790 22.947 1.00 49.66 140 THR A O 1
ATOM 1027 N N . THR A 1 141 ? -23.164 5.844 24.770 1.00 49.88 141 THR A N 1
ATOM 1028 C CA . THR A 1 141 ? -21.921 5.739 25.554 1.00 49.88 141 THR A CA 1
ATOM 1029 C C . THR A 1 141 ? -21.519 4.286 25.802 1.00 49.88 141 THR A C 1
ATOM 1031 O O . THR A 1 141 ? -20.353 3.927 25.652 1.00 49.88 141 THR A O 1
ATOM 1034 N N . ALA A 1 142 ? -22.477 3.417 26.128 1.00 54.84 142 ALA A N 1
ATOM 1035 C CA . ALA A 1 142 ? -22.230 1.989 26.291 1.00 54.84 142 ALA A CA 1
ATOM 1036 C C . ALA A 1 142 ? -21.751 1.354 24.974 1.00 54.84 142 ALA A C 1
ATOM 1038 O O . ALA A 1 142 ? -20.741 0.658 24.938 1.00 54.84 142 ALA A O 1
ATOM 1039 N N . MET A 1 143 ? -22.411 1.649 23.854 1.00 51.31 143 MET A N 1
ATOM 1040 C CA . MET A 1 143 ? -21.960 1.172 22.544 1.00 51.31 143 MET A CA 1
ATOM 1041 C C . MET A 1 143 ? -20.587 1.742 22.151 1.00 51.31 143 MET A C 1
ATOM 1043 O O . MET A 1 143 ? -19.788 1.026 21.547 1.00 51.31 143 MET A O 1
ATOM 1047 N N . ALA A 1 144 ? -20.274 2.978 22.546 1.00 49.62 144 ALA A N 1
ATOM 1048 C CA . ALA A 1 144 ? -18.964 3.589 22.340 1.00 49.62 144 ALA A CA 1
ATOM 1049 C C . ALA A 1 144 ? -17.860 2.890 23.153 1.00 49.62 144 ALA A C 1
ATOM 1051 O O . ALA A 1 144 ? -16.768 2.690 22.633 1.00 49.62 144 ALA A O 1
ATOM 1052 N N . LEU A 1 145 ? -18.145 2.446 24.382 1.00 52.03 145 LEU A N 1
ATOM 1053 C CA . LEU A 1 145 ? -17.241 1.629 25.208 1.00 52.03 145 LEU A CA 1
ATOM 1054 C C . LEU A 1 145 ? -16.969 0.250 24.588 1.00 52.03 145 LEU A C 1
ATOM 1056 O O . LEU A 1 145 ? -15.817 -0.178 24.539 1.00 52.03 145 LEU A O 1
ATOM 1060 N N . VAL A 1 146 ? -18.003 -0.420 24.062 1.00 52.72 146 VAL A N 1
ATOM 1061 C CA . VAL A 1 146 ? -17.848 -1.692 23.324 1.00 52.72 146 VAL A CA 1
ATOM 1062 C C . VAL A 1 146 ? -16.961 -1.496 22.099 1.00 52.72 146 VAL A C 1
ATOM 1064 O O . VAL A 1 146 ? -16.023 -2.260 21.875 1.00 52.72 146 VAL A O 1
ATOM 1067 N N . ALA A 1 147 ? -17.231 -0.443 21.327 1.00 50.62 147 ALA A N 1
ATOM 1068 C CA . ALA A 1 147 ? -16.438 -0.100 20.157 1.00 50.62 147 ALA A CA 1
ATOM 1069 C C . ALA A 1 147 ? -14.996 0.266 20.533 1.00 50.62 147 ALA A C 1
ATOM 1071 O O . ALA A 1 147 ? -14.075 -0.153 19.844 1.00 50.62 147 ALA A O 1
ATOM 1072 N N . ALA A 1 148 ? -14.779 0.997 21.631 1.00 48.72 148 ALA A N 1
ATOM 1073 C CA . ALA A 1 148 ? -13.455 1.368 22.125 1.00 48.72 148 ALA A CA 1
ATOM 1074 C C . ALA A 1 148 ? -12.646 0.156 22.608 1.00 48.72 148 ALA A C 1
ATOM 1076 O O . ALA A 1 148 ? -11.443 0.095 22.380 1.00 48.72 148 ALA A O 1
ATOM 1077 N N . ALA A 1 149 ? -13.283 -0.843 23.213 1.00 49.25 149 ALA A N 1
ATOM 1078 C CA . ALA A 1 149 ? -12.593 -2.053 23.643 1.00 49.25 149 ALA A CA 1
ATOM 1079 C C . ALA A 1 149 ? -12.315 -3.046 22.524 1.00 49.25 149 ALA A C 1
ATOM 1081 O O . ALA A 1 149 ? -11.315 -3.755 22.590 1.00 49.25 149 ALA A O 1
ATOM 1082 N N . ALA A 1 150 ? -13.105 -3.025 21.452 1.00 46.12 150 ALA A N 1
ATOM 1083 C CA . ALA A 1 150 ? -12.727 -3.675 20.201 1.00 46.12 150 ALA A CA 1
ATOM 1084 C C . ALA A 1 150 ? -11.454 -3.058 19.568 1.00 46.12 150 ALA A C 1
ATOM 1086 O O . ALA A 1 150 ? -10.852 -3.690 18.705 1.00 46.12 150 ALA A O 1
ATOM 1087 N N . LYS A 1 151 ? -11.021 -1.858 20.011 1.00 46.06 151 LYS A N 1
ATOM 1088 C CA . LYS A 1 151 ? -9.725 -1.233 19.663 1.00 46.06 151 LYS A CA 1
ATOM 1089 C C . LYS A 1 151 ? -8.566 -1.682 20.565 1.00 46.06 151 LYS A C 1
ATOM 1091 O O . LYS A 1 151 ? -7.413 -1.406 20.246 1.00 46.06 151 LYS A O 1
ATOM 1096 N N . SER A 1 152 ? -8.840 -2.359 21.685 1.00 44.06 152 SER A N 1
ATOM 1097 C CA . SER A 1 152 ? -7.809 -3.071 22.449 1.00 44.06 152 SER A CA 1
ATOM 1098 C C . SER A 1 152 ? -7.589 -4.428 21.788 1.00 44.06 152 SER A C 1
ATOM 1100 O O . SER A 1 152 ? -8.557 -5.075 21.393 1.00 44.06 152 SER A O 1
ATOM 1102 N N . GLY A 1 153 ? -6.325 -4.799 21.562 1.00 39.28 153 GLY A N 1
ATOM 1103 C CA . GLY A 1 153 ? -5.969 -5.906 20.670 1.00 39.28 153 GLY A CA 1
ATOM 1104 C C . GLY A 1 153 ? -6.816 -7.165 20.912 1.00 39.28 153 GLY A C 1
ATOM 1105 O O . GLY A 1 153 ? -7.054 -7.518 22.070 1.00 39.28 153 GLY A O 1
ATOM 1106 N N . PRO A 1 154 ? -7.282 -7.849 19.851 1.00 32.31 154 PRO A N 1
ATOM 1107 C CA . PRO A 1 154 ? -8.085 -9.044 20.030 1.00 32.31 154 PRO A CA 1
ATOM 1108 C C . PRO A 1 154 ? -7.261 -10.113 20.765 1.00 32.31 154 PRO A C 1
ATOM 1110 O O . PRO A 1 154 ? -6.043 -10.196 20.557 1.00 32.31 154 PRO A O 1
ATOM 1113 N N . PRO A 1 155 ? -7.890 -10.981 21.581 1.00 30.42 155 PRO A N 1
ATOM 1114 C CA . PRO A 1 155 ? -7.262 -12.248 21.922 1.00 30.42 155 PRO A CA 1
ATOM 1115 C C . PRO A 1 155 ? -6.880 -12.949 20.612 1.00 30.42 155 PRO A C 1
ATOM 1117 O O . PRO A 1 155 ? -7.618 -12.886 19.625 1.00 30.42 155 PRO A O 1
ATOM 1120 N N . ALA A 1 156 ? -5.692 -13.550 20.587 1.00 29.33 156 ALA A N 1
ATOM 1121 C CA . ALA A 1 156 ? -5.116 -14.156 19.393 1.00 29.33 156 ALA A CA 1
ATOM 1122 C C . ALA A 1 156 ? -6.150 -15.026 18.646 1.00 29.33 156 ALA A C 1
ATOM 1124 O O . ALA A 1 156 ? -6.632 -16.013 19.197 1.00 29.33 156 ALA A O 1
ATOM 1125 N N . GLY A 1 157 ? -6.482 -14.658 17.399 1.00 36.22 157 GLY A N 1
ATOM 1126 C CA . GLY A 1 157 ? -7.279 -15.502 16.495 1.00 36.22 157 GLY A CA 1
ATOM 1127 C C . GLY A 1 157 ? -8.570 -14.927 15.890 1.00 36.22 157 GLY A C 1
ATOM 1128 O O . GLY A 1 157 ? -9.274 -15.684 15.228 1.00 36.22 157 GLY A O 1
ATOM 1129 N N . ALA A 1 158 ? -8.911 -13.643 16.048 1.00 29.33 158 ALA A N 1
ATOM 1130 C CA . ALA A 1 158 ? -10.069 -13.061 15.346 1.00 29.33 158 ALA A CA 1
ATOM 1131 C C . ALA A 1 158 ? -9.742 -12.672 13.878 1.00 29.33 158 ALA A C 1
ATOM 1133 O O . ALA A 1 158 ? -8.638 -12.187 13.615 1.00 29.33 158 ALA A O 1
ATOM 1134 N N . PRO A 1 159 ? -10.667 -12.863 12.911 1.00 31.19 159 PRO A N 1
ATOM 1135 C CA . PRO A 1 159 ? -10.441 -12.539 11.501 1.00 31.19 159 PRO A CA 1
ATOM 1136 C C . PRO A 1 159 ? -10.337 -11.022 11.279 1.00 31.19 159 PRO A C 1
ATOM 1138 O O . PRO A 1 159 ? -11.115 -10.247 11.831 1.00 31.19 159 PRO A O 1
ATOM 1141 N N . ALA A 1 160 ? -9.360 -10.615 10.465 1.00 38.53 160 ALA A N 1
ATOM 1142 C CA . ALA A 1 160 ? -8.978 -9.226 10.236 1.00 38.53 160 ALA A CA 1
ATOM 1143 C C . ALA A 1 160 ? -10.108 -8.395 9.601 1.00 38.53 160 ALA A C 1
ATOM 1145 O O . ALA A 1 160 ? -10.447 -8.576 8.432 1.00 38.53 160 ALA A O 1
ATOM 1146 N N . THR A 1 161 ? -10.636 -7.417 10.335 1.00 44.38 161 THR A N 1
ATOM 1147 C CA . THR A 1 161 ? -11.069 -6.163 9.708 1.00 44.38 161 THR A CA 1
ATOM 1148 C C . THR A 1 161 ? -9.834 -5.506 9.074 1.00 44.38 161 THR A C 1
ATOM 1150 O O . THR A 1 161 ? -8.731 -5.613 9.612 1.00 44.38 161 THR A O 1
ATOM 1153 N N . ALA A 1 162 ? -9.976 -4.904 7.890 1.00 56.00 162 ALA A N 1
ATOM 1154 C CA . ALA A 1 162 ? -8.856 -4.383 7.101 1.00 56.00 162 ALA A CA 1
ATOM 1155 C C . ALA A 1 162 ? -8.205 -3.165 7.783 1.00 56.00 162 ALA A C 1
ATOM 1157 O O . ALA A 1 162 ? -8.540 -2.021 7.490 1.00 56.00 162 ALA A O 1
ATOM 1158 N N . THR A 1 163 ? -7.285 -3.407 8.716 1.00 68.25 163 THR A N 1
ATOM 1159 C CA . THR A 1 163 ? -6.521 -2.340 9.367 1.00 68.25 163 THR A CA 1
ATOM 1160 C C . THR A 1 163 ? -5.666 -1.588 8.345 1.00 68.25 163 THR A C 1
ATOM 1162 O O . THR A 1 163 ? -5.334 -2.118 7.277 1.00 68.25 163 THR A O 1
ATOM 1165 N N . ALA A 1 164 ? -5.273 -0.352 8.668 1.00 70.88 164 ALA A N 1
ATOM 1166 C CA . ALA A 1 164 ? -4.405 0.443 7.800 1.00 70.88 164 ALA A CA 1
ATOM 1167 C C . ALA A 1 164 ? -3.113 -0.326 7.478 1.00 70.88 164 ALA A C 1
ATOM 1169 O O . ALA A 1 164 ? -2.706 -0.412 6.319 1.00 70.88 164 ALA A O 1
ATOM 1170 N N . THR A 1 165 ? -2.527 -0.987 8.479 1.00 72.69 165 THR A N 1
ATOM 1171 C CA . THR A 1 165 ? -1.340 -1.832 8.294 1.00 72.69 165 THR A CA 1
ATOM 1172 C C . THR A 1 165 ? -1.587 -3.008 7.345 1.00 72.69 165 THR A C 1
ATOM 1174 O O . THR A 1 165 ? -0.753 -3.280 6.481 1.00 72.69 165 THR A O 1
ATOM 1177 N N . TYR A 1 166 ? -2.733 -3.690 7.444 1.00 71.19 166 TYR A N 1
ATOM 1178 C CA . TYR A 1 166 ? -3.078 -4.797 6.543 1.00 71.19 166 TYR A CA 1
ATOM 1179 C C . TYR A 1 166 ? -3.209 -4.339 5.082 1.00 71.19 166 TYR A C 1
ATOM 1181 O O . TYR A 1 166 ? -2.690 -4.992 4.170 1.00 71.19 166 TYR A O 1
ATOM 1189 N N . LEU A 1 167 ? -3.852 -3.192 4.852 1.00 76.38 167 LEU A N 1
ATOM 1190 C CA . LEU A 1 167 ? -4.013 -2.606 3.519 1.00 76.38 167 LEU A CA 1
ATOM 1191 C C . LEU A 1 167 ? -2.661 -2.218 2.906 1.00 76.38 167 LEU A C 1
ATOM 1193 O O . LEU A 1 167 ? -2.396 -2.530 1.743 1.00 76.38 167 LEU A O 1
ATOM 1197 N N . LEU A 1 168 ? -1.766 -1.614 3.694 1.00 83.69 168 LEU A N 1
ATOM 1198 C CA . LEU A 1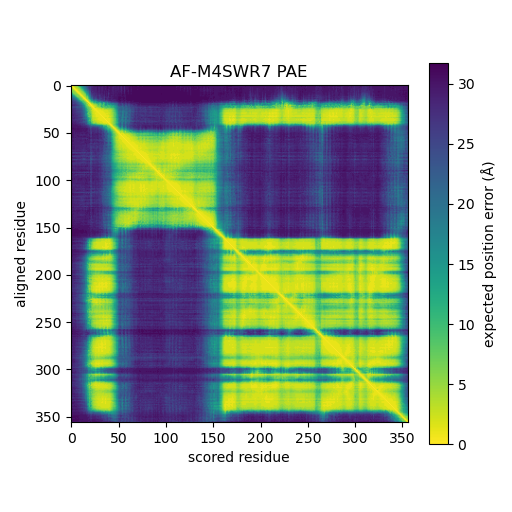 168 ? -0.420 -1.267 3.231 1.00 83.69 168 LEU A CA 1
ATOM 1199 C C . LEU A 1 168 ? 0.449 -2.508 2.987 1.00 83.69 168 LEU A C 1
ATOM 1201 O O . LEU A 1 168 ? 1.160 -2.563 1.984 1.00 83.69 168 LEU A O 1
ATOM 1205 N N . LEU A 1 169 ? 0.367 -3.535 3.839 1.00 78.19 169 LEU A N 1
ATOM 1206 C CA . LEU A 1 169 ? 1.042 -4.815 3.597 1.00 78.19 169 LEU A CA 1
ATOM 1207 C C . LEU A 1 169 ? 0.555 -5.467 2.301 1.00 78.19 169 LEU A C 1
ATOM 1209 O O . LEU A 1 169 ? 1.372 -5.956 1.522 1.00 78.19 169 LEU A O 1
ATOM 1213 N N . THR A 1 170 ? -0.750 -5.412 2.038 1.00 78.06 170 THR A N 1
ATOM 1214 C CA . THR A 1 170 ? -1.344 -5.912 0.793 1.00 78.06 170 THR A CA 1
ATOM 1215 C C . THR A 1 170 ? -0.857 -5.105 -0.412 1.00 78.06 170 THR A C 1
ATOM 1217 O O . THR A 1 170 ? -0.503 -5.680 -1.437 1.00 78.06 170 THR A O 1
ATOM 1220 N N . ALA A 1 171 ? -0.729 -3.783 -0.293 1.00 84.44 171 ALA A N 1
ATOM 1221 C CA . ALA A 1 171 ? -0.163 -2.952 -1.356 1.00 84.44 171 ALA A CA 1
ATOM 1222 C C . ALA A 1 171 ? 1.308 -3.297 -1.658 1.00 84.44 171 ALA A C 1
ATOM 1224 O O . ALA A 1 171 ? 1.745 -3.277 -2.814 1.00 84.44 171 ALA A O 1
ATOM 1225 N N . VAL A 1 172 ? 2.089 -3.625 -0.624 1.00 86.31 172 VAL A N 1
ATOM 1226 C CA . VAL A 1 172 ? 3.521 -3.920 -0.763 1.00 86.31 172 VAL A CA 1
ATOM 1227 C C . VAL A 1 172 ? 3.791 -5.342 -1.237 1.00 86.31 172 VAL A C 1
ATOM 1229 O O . VAL A 1 172 ? 4.649 -5.524 -2.102 1.00 86.31 172 VAL A O 1
ATOM 1232 N N . TYR A 1 173 ? 3.062 -6.324 -0.714 1.00 81.31 173 TYR A N 1
ATOM 1233 C CA . TYR A 1 173 ? 3.368 -7.749 -0.861 1.00 81.31 173 TYR A CA 1
ATOM 1234 C C . TYR A 1 173 ? 2.226 -8.580 -1.467 1.00 81.31 173 TYR A C 1
ATOM 1236 O O . TYR A 1 173 ? 2.402 -9.778 -1.665 1.00 81.31 173 TYR A O 1
ATOM 1244 N N . SER A 1 174 ? 1.083 -7.973 -1.811 1.00 75.31 174 SER A N 1
ATOM 1245 C CA . SER A 1 174 ? -0.163 -8.674 -2.169 1.00 75.31 174 SER A CA 1
ATOM 1246 C C . SER A 1 174 ? -0.721 -9.500 -0.997 1.00 75.31 174 SER A C 1
ATOM 1248 O O . SER A 1 174 ? -0.375 -9.282 0.164 1.00 75.31 174 SER A O 1
ATOM 1250 N N . THR A 1 175 ? -1.589 -10.469 -1.289 1.00 56.53 175 THR A N 1
ATOM 1251 C CA . THR A 1 175 ? -2.195 -11.404 -0.328 1.00 56.53 175 THR A CA 1
ATOM 1252 C C . THR A 1 175 ? -1.172 -12.252 0.438 1.00 56.53 175 THR A C 1
ATOM 1254 O O . THR A 1 175 ? -1.528 -12.884 1.427 1.00 56.53 175 THR A O 1
ATOM 1257 N N . GLU A 1 176 ? 0.104 -12.248 0.033 1.00 49.69 176 GLU A N 1
ATOM 1258 C CA . GLU A 1 176 ? 1.225 -12.844 0.777 1.00 49.69 176 GLU A CA 1
ATOM 1259 C C . GLU A 1 176 ? 1.774 -11.932 1.901 1.00 49.69 176 GLU A C 1
ATOM 1261 O O . GLU A 1 176 ? 2.841 -12.207 2.455 1.00 49.69 176 GLU A O 1
ATOM 1266 N N . ALA A 1 177 ? 1.050 -10.864 2.259 1.00 56.22 177 ALA A N 1
ATOM 1267 C CA . ALA A 1 177 ? 1.338 -9.882 3.311 1.00 56.22 177 ALA A CA 1
ATOM 1268 C C . ALA A 1 177 ? 2.000 -10.443 4.585 1.00 56.22 177 ALA A C 1
ATOM 1270 O O . ALA A 1 177 ? 2.959 -9.856 5.089 1.00 56.22 177 ALA A O 1
ATOM 1271 N N . SER A 1 178 ? 1.532 -11.592 5.085 1.00 48.19 178 SER A N 1
ATOM 1272 C CA . SER A 1 178 ? 2.043 -12.235 6.306 1.00 48.19 178 SER A CA 1
ATOM 1273 C C . SER A 1 178 ? 3.491 -12.722 6.194 1.00 48.19 178 SER A C 1
ATOM 1275 O O . SER A 1 178 ? 4.189 -12.816 7.199 1.00 48.19 178 SER A O 1
ATOM 1277 N N . SER A 1 179 ? 3.962 -13.006 4.978 1.00 57.91 179 SER A N 1
ATOM 1278 C CA . SER A 1 179 ? 5.315 -13.504 4.720 1.00 57.91 179 SER A CA 1
ATOM 1279 C C . SER A 1 179 ? 6.338 -12.396 4.451 1.00 57.91 179 SER A C 1
ATOM 1281 O O . SER A 1 179 ? 7.537 -12.676 4.428 1.00 57.91 179 SER A O 1
ATOM 1283 N N . LYS A 1 180 ? 5.883 -11.154 4.197 1.00 69.31 180 LYS A N 1
ATOM 1284 C CA . LYS A 1 180 ? 6.707 -10.032 3.695 1.00 69.31 180 LYS A CA 1
ATOM 1285 C C . LYS A 1 180 ? 7.639 -10.438 2.534 1.00 69.31 180 LYS A C 1
ATOM 1287 O O . LYS A 1 180 ? 8.720 -9.871 2.350 1.00 69.31 180 LYS A O 1
ATOM 1292 N N . ALA A 1 181 ? 7.236 -11.435 1.742 1.00 76.31 181 ALA A N 1
ATOM 1293 C CA . ALA A 1 181 ? 8.024 -11.953 0.637 1.00 76.31 181 ALA A CA 1
ATOM 1294 C C . ALA A 1 181 ? 7.800 -11.095 -0.615 1.00 76.31 181 ALA A C 1
ATOM 1296 O O . ALA A 1 181 ? 6.781 -11.186 -1.292 1.00 76.31 181 ALA A O 1
ATOM 1297 N N . ALA A 1 182 ? 8.770 -10.245 -0.948 1.00 86.12 182 ALA A N 1
ATOM 1298 C CA . ALA A 1 182 ? 8.746 -9.488 -2.195 1.00 86.12 182 ALA A CA 1
ATOM 1299 C C . ALA A 1 182 ? 9.035 -10.405 -3.392 1.00 86.12 182 ALA A C 1
ATOM 1301 O O . ALA A 1 182 ? 10.145 -10.931 -3.502 1.00 86.12 182 ALA A O 1
ATOM 1302 N N . LYS A 1 183 ? 8.070 -10.552 -4.308 1.00 88.62 183 LYS A N 1
ATOM 1303 C CA . LYS A 1 183 ? 8.166 -11.433 -5.486 1.00 88.62 183 LYS A CA 1
ATOM 1304 C C . LYS A 1 183 ? 7.622 -10.800 -6.768 1.00 88.62 183 LYS A C 1
ATOM 1306 O O . LYS A 1 183 ? 6.878 -9.818 -6.746 1.00 88.62 183 LYS A O 1
ATOM 1311 N N . LEU A 1 184 ? 7.959 -11.416 -7.900 1.00 90.69 184 LEU A N 1
ATOM 1312 C CA . LEU A 1 184 ? 7.355 -11.164 -9.207 1.00 90.69 184 LEU A CA 1
ATOM 1313 C C . LEU A 1 184 ? 6.085 -12.017 -9.406 1.00 90.69 184 LEU A C 1
ATOM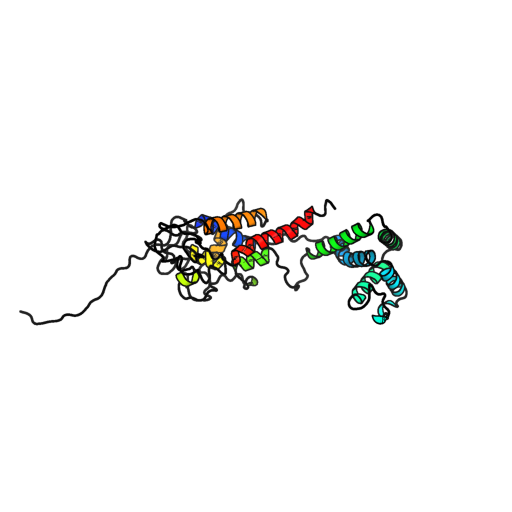 1315 O O . LEU A 1 184 ? 6.179 -13.158 -9.837 1.00 90.69 184 LEU A O 1
ATOM 1319 N N . LEU A 1 185 ? 4.903 -11.446 -9.153 1.00 85.19 185 LEU A N 1
ATOM 1320 C CA . LEU A 1 185 ? 3.617 -12.175 -9.179 1.00 85.19 185 LEU A CA 1
ATOM 1321 C C . LEU A 1 185 ? 2.965 -12.319 -10.573 1.00 85.19 185 LEU A C 1
ATOM 1323 O O . LEU A 1 185 ? 1.995 -13.054 -10.748 1.00 85.19 185 LEU A O 1
ATOM 1327 N N . GLY A 1 186 ? 3.451 -11.593 -11.580 1.00 81.19 186 GLY A N 1
ATOM 1328 C CA . GLY A 1 186 ? 2.946 -11.653 -12.953 1.00 81.19 186 GLY A CA 1
ATOM 1329 C C . GLY A 1 186 ? 3.534 -12.804 -13.764 1.00 81.19 186 GLY A C 1
ATOM 1330 O O . GLY A 1 186 ? 4.629 -13.285 -13.489 1.00 81.19 186 GLY A O 1
ATOM 1331 N N . THR A 1 187 ? 2.847 -13.220 -14.825 1.00 81.62 187 THR A N 1
ATOM 1332 C CA . THR A 1 187 ? 3.409 -14.166 -15.799 1.00 81.62 187 THR A CA 1
ATOM 1333 C C . THR A 1 187 ? 4.490 -13.494 -16.643 1.00 81.62 187 THR A C 1
ATOM 1335 O O . THR A 1 187 ? 4.283 -12.397 -17.162 1.00 81.62 187 THR A O 1
ATOM 1338 N N . GLY A 1 188 ? 5.629 -14.158 -16.825 1.00 86.38 188 GLY A N 1
ATOM 1339 C CA . GLY A 1 188 ? 6.716 -13.644 -17.649 1.00 86.38 188 GLY A CA 1
ATOM 1340 C C . GLY A 1 188 ? 8.064 -14.265 -17.307 1.00 86.38 188 GLY A C 1
ATOM 1341 O O . GLY A 1 188 ? 8.207 -15.006 -16.335 1.00 86.38 188 GLY A O 1
ATOM 1342 N N . SER A 1 189 ? 9.046 -13.970 -18.154 1.00 89.38 189 SER A N 1
ATOM 1343 C CA . SER A 1 189 ? 10.451 -14.353 -17.962 1.00 89.38 189 SER A CA 1
ATOM 1344 C C . SER A 1 189 ? 11.421 -13.191 -18.207 1.00 89.38 189 SER A C 1
ATOM 1346 O O . SER A 1 189 ? 12.641 -13.360 -18.159 1.00 89.38 189 SER A O 1
ATOM 1348 N N . THR A 1 190 ? 10.897 -11.996 -18.499 1.00 89.62 190 THR A N 1
ATOM 1349 C CA . THR A 1 190 ? 11.704 -10.823 -18.839 1.00 89.62 190 THR A CA 1
ATOM 1350 C C . THR A 1 190 ? 11.270 -9.607 -18.045 1.00 89.62 190 THR A C 1
ATOM 1352 O O . THR A 1 190 ? 10.109 -9.456 -17.660 1.00 89.62 190 THR A O 1
ATOM 1355 N N . ARG A 1 191 ? 12.210 -8.679 -17.860 1.00 89.44 191 ARG A N 1
ATOM 1356 C CA . ARG A 1 191 ? 11.940 -7.396 -17.214 1.00 89.44 191 ARG A CA 1
ATOM 1357 C C . ARG A 1 191 ? 10.789 -6.651 -17.874 1.00 89.44 191 ARG A C 1
ATOM 1359 O O . ARG A 1 191 ? 9.936 -6.120 -17.183 1.00 89.44 191 ARG A O 1
ATOM 1366 N N . GLN A 1 192 ? 10.718 -6.657 -19.199 1.00 89.06 192 GLN A N 1
ATOM 1367 C CA . GLN A 1 192 ? 9.654 -5.986 -19.936 1.00 89.06 192 GLN A CA 1
ATOM 1368 C C . GLN A 1 192 ? 8.278 -6.628 -19.715 1.00 89.06 192 GLN A C 1
ATOM 1370 O O . GLN A 1 192 ? 7.293 -5.902 -19.724 1.00 89.06 192 GLN A O 1
ATOM 1375 N N . HIS A 1 193 ? 8.183 -7.941 -19.473 1.00 90.75 193 HIS A N 1
ATOM 1376 C CA . HIS A 1 193 ? 6.903 -8.550 -19.093 1.00 90.75 193 HIS A CA 1
ATOM 1377 C C . HIS A 1 193 ? 6.465 -8.077 -17.706 1.00 90.75 193 HIS A C 1
ATOM 1379 O O . HIS A 1 193 ? 5.341 -7.619 -17.528 1.00 90.75 193 HIS A O 1
ATOM 1385 N N . HIS A 1 194 ? 7.367 -8.121 -16.726 1.00 94.19 194 HIS A N 1
ATOM 1386 C CA . HIS A 1 194 ? 7.028 -7.772 -15.346 1.00 94.19 194 HIS A CA 1
ATOM 1387 C C . HIS A 1 194 ? 6.857 -6.264 -15.113 1.00 94.19 194 HIS A C 1
ATOM 1389 O O . HIS A 1 194 ? 6.035 -5.871 -14.285 1.00 94.19 194 HIS A O 1
ATOM 1395 N N . CYS A 1 195 ? 7.596 -5.433 -15.853 1.00 93.44 195 CYS A N 1
ATOM 1396 C CA . CYS A 1 195 ? 7.654 -3.975 -15.709 1.00 93.44 195 CYS A CA 1
ATOM 1397 C C . CYS A 1 195 ? 6.952 -3.208 -16.833 1.00 93.44 195 CYS A C 1
ATOM 1399 O O . CYS A 1 195 ? 6.807 -1.995 -16.731 1.00 93.44 195 CYS A O 1
ATOM 1401 N N . GLY A 1 196 ? 6.534 -3.883 -17.900 1.00 91.44 196 GLY A N 1
ATOM 1402 C CA . GLY A 1 196 ? 5.783 -3.309 -19.011 1.00 91.44 196 GLY A CA 1
ATOM 1403 C C . GLY A 1 196 ? 6.639 -2.914 -20.218 1.00 91.44 196 GLY A C 1
ATOM 1404 O O . GLY A 1 196 ? 7.837 -2.607 -20.130 1.00 91.44 196 GLY A O 1
ATOM 1405 N N . THR A 1 197 ? 5.992 -2.897 -21.381 1.00 86.75 197 THR A N 1
ATOM 1406 C CA . THR A 1 197 ? 6.597 -2.663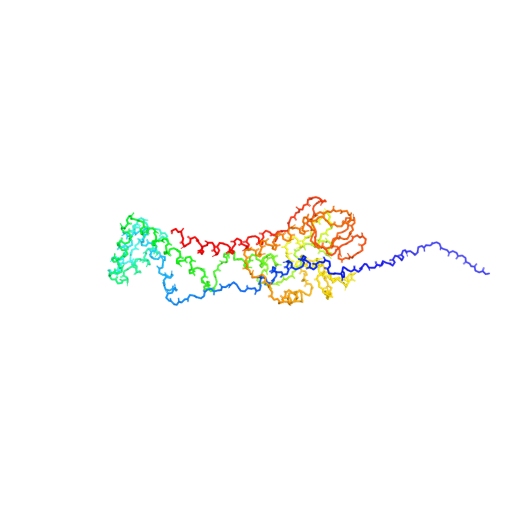 -22.703 1.00 86.75 197 THR A CA 1
ATOM 1407 C C . THR A 1 197 ? 6.300 -1.255 -23.217 1.00 86.75 197 THR A C 1
ATOM 1409 O O . THR A 1 197 ? 5.936 -1.060 -24.368 1.00 86.75 197 THR A O 1
ATOM 1412 N N . GLY A 1 198 ? 6.439 -0.232 -22.373 1.00 78.56 198 GLY A N 1
ATOM 1413 C CA . GLY A 1 198 ? 6.120 1.123 -22.816 1.00 78.56 198 GLY A CA 1
ATOM 1414 C C . GLY A 1 198 ? 4.607 1.310 -22.853 1.00 78.56 198 GLY A C 1
ATOM 1415 O O . GLY A 1 198 ? 3.952 1.063 -21.853 1.00 78.56 198 GLY A O 1
ATOM 1416 N N . GLN A 1 199 ? 4.057 1.733 -23.986 1.00 82.19 199 GLN A N 1
ATOM 1417 C CA . GLN A 1 199 ? 2.621 2.020 -24.130 1.00 82.19 199 GLN A CA 1
ATOM 1418 C C . GLN A 1 199 ? 1.791 0.820 -24.607 1.00 82.19 199 GLN A C 1
ATOM 1420 O O . GLN A 1 199 ? 0.575 0.929 -24.674 1.00 82.19 199 GLN A O 1
ATOM 1425 N N . SER A 1 200 ? 2.425 -0.296 -24.987 1.00 78.12 200 SER A N 1
ATOM 1426 C CA . SER A 1 200 ? 1.727 -1.446 -25.583 1.00 78.12 200 SER A CA 1
ATOM 1427 C C . SER A 1 200 ? 1.214 -2.460 -24.566 1.00 78.12 200 SER A C 1
ATOM 1429 O O . SER A 1 200 ? 0.233 -3.143 -24.838 1.00 78.12 200 SER A O 1
ATOM 1431 N N . ALA A 1 201 ? 1.879 -2.594 -23.417 1.00 87.38 201 ALA A N 1
ATOM 1432 C CA . ALA A 1 201 ? 1.421 -3.461 -22.339 1.00 87.38 201 ALA A CA 1
ATOM 1433 C C . ALA A 1 201 ? 1.943 -2.988 -20.983 1.00 87.38 201 ALA A C 1
ATOM 1435 O O . ALA A 1 201 ? 3.126 -2.651 -20.831 1.00 87.38 201 ALA A O 1
ATOM 1436 N N . VAL A 1 202 ? 1.054 -3.038 -19.995 1.00 90.94 202 VAL A N 1
ATOM 1437 C CA . VAL A 1 202 ? 1.364 -2.775 -18.590 1.00 90.94 202 VAL A CA 1
ATOM 1438 C C . VAL A 1 202 ? 2.246 -3.876 -17.999 1.00 90.94 202 VAL A C 1
ATOM 1440 O O . VAL A 1 202 ? 2.300 -4.996 -18.509 1.00 90.94 202 VAL A O 1
ATOM 1443 N N . GLY A 1 203 ? 2.969 -3.564 -16.925 1.00 92.81 203 GLY A N 1
ATOM 1444 C CA . GLY A 1 203 ? 3.829 -4.533 -16.251 1.00 92.81 203 GLY A CA 1
ATOM 1445 C C . GLY A 1 203 ? 3.040 -5.572 -15.467 1.00 92.81 203 GLY A C 1
ATOM 1446 O O . GLY A 1 203 ? 2.357 -5.224 -14.513 1.00 92.81 203 GLY A O 1
ATOM 1447 N N . ALA A 1 204 ? 3.198 -6.851 -15.808 1.00 91.44 204 ALA A N 1
ATOM 1448 C CA . ALA A 1 204 ? 2.433 -7.949 -15.218 1.00 91.44 204 ALA A CA 1
ATOM 1449 C C . ALA A 1 204 ? 2.635 -8.112 -13.700 1.00 91.44 204 ALA A C 1
ATOM 1451 O O . ALA A 1 204 ? 1.728 -8.582 -13.019 1.00 91.44 204 ALA A O 1
ATOM 1452 N N . SER A 1 205 ? 3.809 -7.751 -13.163 1.00 93.19 205 SER A N 1
ATOM 1453 C CA . SER A 1 205 ? 4.057 -7.758 -11.710 1.00 93.19 205 SER A CA 1
ATOM 1454 C C . SER A 1 205 ? 3.926 -6.371 -11.095 1.00 93.19 205 SER A C 1
ATOM 1456 O O . SER A 1 205 ? 3.426 -6.245 -9.982 1.00 93.19 205 SER A O 1
ATOM 1458 N N . ALA A 1 206 ? 4.379 -5.326 -11.795 1.00 95.00 206 ALA A N 1
ATOM 1459 C CA . ALA A 1 206 ? 4.354 -3.963 -11.270 1.00 95.00 206 ALA A CA 1
ATOM 1460 C C . ALA A 1 206 ? 2.926 -3.456 -10.994 1.00 95.00 206 ALA A C 1
ATOM 1462 O O . ALA A 1 206 ? 2.721 -2.681 -10.062 1.00 95.00 206 ALA A O 1
ATOM 1463 N N . THR A 1 207 ? 1.926 -3.919 -11.750 1.00 91.50 207 THR A N 1
ATOM 1464 C CA . THR A 1 207 ? 0.508 -3.617 -11.484 1.00 91.50 207 THR A CA 1
ATOM 1465 C C . THR A 1 207 ? -0.003 -4.212 -10.180 1.00 91.50 207 THR A C 1
ATOM 1467 O O . THR A 1 207 ? -0.935 -3.654 -9.610 1.00 91.50 207 THR A O 1
ATOM 1470 N N . GLN A 1 208 ? 0.615 -5.291 -9.693 1.00 87.44 208 GLN A N 1
ATOM 1471 C CA . GLN A 1 208 ? 0.127 -6.056 -8.547 1.00 87.44 208 GLN A CA 1
ATOM 1472 C C . GLN A 1 208 ? 0.718 -5.590 -7.217 1.00 87.44 208 GLN A C 1
ATOM 1474 O O . GLN A 1 208 ? -0.001 -5.566 -6.224 1.00 87.44 208 GLN A O 1
ATOM 1479 N N . THR A 1 209 ? 2.002 -5.204 -7.171 1.00 91.44 209 THR A N 1
ATOM 1480 C CA . THR A 1 209 ? 2.647 -4.812 -5.903 1.00 91.44 209 THR A CA 1
ATOM 1481 C C . THR A 1 209 ? 3.628 -3.648 -6.015 1.00 91.44 209 THR A C 1
ATOM 1483 O O . THR A 1 209 ? 4.322 -3.451 -7.024 1.00 91.44 209 THR A O 1
ATOM 1486 N N . ILE A 1 210 ? 3.765 -2.908 -4.909 1.00 94.38 210 ILE A N 1
ATOM 1487 C CA . ILE A 1 210 ? 4.819 -1.901 -4.740 1.00 94.38 210 ILE A CA 1
ATOM 1488 C C . ILE A 1 210 ? 6.200 -2.562 -4.761 1.00 94.38 210 ILE A C 1
ATOM 1490 O O . ILE A 1 210 ? 7.117 -2.006 -5.363 1.00 94.38 210 ILE A O 1
ATOM 1494 N N . ALA A 1 211 ? 6.374 -3.752 -4.174 1.00 91.81 211 ALA A N 1
ATOM 1495 C CA . ALA A 1 211 ? 7.669 -4.431 -4.174 1.00 91.81 211 ALA A CA 1
ATOM 1496 C C . ALA A 1 211 ? 8.161 -4.765 -5.594 1.00 91.81 211 ALA A C 1
ATOM 1498 O O . ALA A 1 211 ? 9.312 -4.479 -5.933 1.00 91.81 211 ALA A O 1
ATOM 1499 N N . ALA A 1 212 ? 7.284 -5.283 -6.463 1.00 93.81 212 ALA A N 1
ATOM 1500 C CA . ALA A 1 212 ? 7.623 -5.519 -7.864 1.00 93.81 212 ALA A CA 1
ATOM 1501 C C . ALA A 1 212 ? 7.889 -4.209 -8.620 1.00 93.81 212 ALA A C 1
ATOM 1503 O O . ALA A 1 212 ? 8.828 -4.137 -9.414 1.00 93.81 212 ALA A O 1
ATOM 1504 N N . THR A 1 213 ? 7.122 -3.153 -8.333 1.00 96.00 213 THR A N 1
ATOM 1505 C CA . THR A 1 213 ? 7.371 -1.811 -8.882 1.00 96.00 213 THR A CA 1
ATOM 1506 C C . THR A 1 213 ? 8.761 -1.303 -8.485 1.00 96.00 213 THR A C 1
ATOM 1508 O O . THR A 1 213 ? 9.538 -0.891 -9.344 1.00 96.00 213 THR A O 1
ATOM 1511 N N . ILE A 1 214 ? 9.142 -1.402 -7.210 1.00 93.75 214 ILE A N 1
ATOM 1512 C CA . ILE A 1 214 ? 10.486 -1.045 -6.740 1.00 93.75 214 ILE A CA 1
ATOM 1513 C C . ILE A 1 214 ? 11.550 -1.890 -7.453 1.00 93.75 214 ILE A C 1
ATOM 1515 O O . ILE A 1 214 ? 12.544 -1.333 -7.920 1.00 93.75 214 ILE A O 1
ATOM 1519 N N . GLY A 1 215 ? 11.334 -3.197 -7.626 1.00 92.50 215 GLY A N 1
ATOM 1520 C CA . GLY A 1 215 ? 12.210 -4.049 -8.437 1.00 92.50 215 GLY A CA 1
ATOM 1521 C C . GLY A 1 215 ? 12.390 -3.505 -9.860 1.00 92.50 215 GLY A C 1
ATOM 1522 O O . GLY A 1 215 ? 13.511 -3.336 -10.338 1.00 92.50 215 GLY A O 1
ATOM 1523 N N . CYS A 1 216 ? 11.305 -3.111 -10.520 1.00 92.94 216 CYS A N 1
ATOM 1524 C CA . CYS A 1 216 ? 11.336 -2.513 -11.855 1.00 92.94 216 CYS A CA 1
ATOM 1525 C C . CYS A 1 216 ? 12.118 -1.194 -11.940 1.00 92.94 216 CYS A C 1
ATOM 1527 O O . CYS A 1 216 ? 12.781 -0.935 -12.949 1.00 92.94 216 CYS A O 1
ATOM 1529 N N . LEU A 1 217 ? 12.103 -0.382 -10.886 1.00 91.69 217 LEU A N 1
ATOM 1530 C CA . LEU A 1 217 ? 12.794 0.909 -10.837 1.00 91.69 217 LEU A CA 1
ATOM 1531 C C . LEU A 1 217 ? 14.265 0.774 -10.415 1.00 91.69 217 LEU A C 1
ATOM 1533 O O . LEU A 1 217 ? 15.125 1.512 -10.904 1.00 91.69 217 LEU A O 1
ATOM 1537 N N . CYS A 1 218 ? 14.559 -0.157 -9.511 1.00 88.62 218 CYS A N 1
ATOM 1538 C CA . CYS A 1 218 ? 15.804 -0.170 -8.743 1.00 88.62 218 CYS A CA 1
ATOM 1539 C C . CYS A 1 218 ? 16.702 -1.369 -9.039 1.00 88.62 218 CYS A C 1
ATOM 1541 O O . CYS A 1 218 ? 17.901 -1.294 -8.775 1.00 88.62 218 CYS A O 1
ATOM 1543 N N . ALA A 1 219 ? 16.165 -2.459 -9.596 1.00 88.44 219 ALA A N 1
ATOM 1544 C CA . ALA A 1 219 ? 16.956 -3.649 -9.867 1.00 88.44 219 ALA A CA 1
ATOM 1545 C C . ALA A 1 219 ? 17.983 -3.420 -10.982 1.00 88.44 219 ALA A C 1
ATOM 1547 O O . ALA A 1 219 ? 17.679 -2.849 -12.044 1.00 88.44 219 ALA A O 1
ATOM 1548 N N . SER A 1 220 ? 19.181 -3.937 -10.751 1.00 83.06 220 SER A N 1
ATOM 1549 C CA . SER A 1 220 ? 20.182 -4.245 -11.758 1.00 83.06 220 SER A CA 1
ATOM 1550 C C . SER A 1 220 ? 19.855 -5.592 -12.407 1.00 83.06 220 SER A C 1
ATOM 1552 O O . SER A 1 220 ? 19.115 -6.414 -11.866 1.00 83.06 220 SER A O 1
ATOM 1554 N N . ASN A 1 221 ? 20.403 -5.854 -13.587 1.00 72.44 221 ASN A N 1
ATOM 1555 C CA . ASN A 1 221 ? 20.366 -7.186 -14.193 1.00 72.44 221 ASN A CA 1
ATOM 1556 C C . ASN A 1 221 ? 21.696 -7.479 -14.900 1.00 72.44 221 ASN A C 1
ATOM 1558 O O . ASN A 1 221 ? 22.562 -6.611 -14.966 1.00 72.44 221 ASN A O 1
ATOM 1562 N N . GLY A 1 222 ? 21.860 -8.684 -15.451 1.00 70.12 222 GLY A N 1
ATOM 1563 C CA . GLY A 1 222 ? 23.107 -9.083 -16.120 1.00 70.12 222 GLY A CA 1
ATOM 1564 C C . GLY A 1 222 ? 23.503 -8.240 -17.345 1.00 70.12 222 GLY A C 1
ATOM 1565 O O . GLY A 1 222 ? 24.629 -8.348 -17.823 1.00 70.12 222 GLY A O 1
ATOM 1566 N N . SER A 1 223 ? 22.600 -7.400 -17.868 1.00 66.56 223 SER A N 1
ATOM 1567 C CA . SER A 1 223 ? 22.877 -6.485 -18.989 1.00 66.56 223 SER A CA 1
ATOM 1568 C C . SER A 1 223 ? 22.962 -5.008 -18.580 1.00 66.56 223 SER A C 1
ATOM 1570 O O . SER A 1 223 ? 23.485 -4.205 -19.346 1.00 66.56 223 SER A O 1
ATOM 1572 N N . HIS A 1 224 ? 22.475 -4.658 -17.388 1.00 70.19 224 HIS A N 1
ATOM 1573 C CA . HIS A 1 224 ? 22.393 -3.314 -16.817 1.00 70.19 224 HIS A CA 1
ATOM 1574 C C . HIS A 1 224 ? 22.756 -3.410 -15.328 1.00 70.19 224 HIS A C 1
ATOM 1576 O O . HIS A 1 224 ? 21.907 -3.276 -14.444 1.00 70.19 224 HIS A O 1
ATOM 1582 N N . ASP A 1 225 ? 24.019 -3.724 -15.049 1.00 75.31 225 ASP A N 1
ATOM 1583 C CA . ASP A 1 225 ? 24.487 -4.172 -13.736 1.00 75.31 225 ASP A CA 1
ATOM 1584 C C . ASP A 1 225 ? 24.911 -3.027 -12.799 1.00 75.31 225 ASP A C 1
ATOM 1586 O O . ASP A 1 225 ? 25.548 -3.277 -11.782 1.00 75.31 225 ASP A O 1
ATOM 1590 N N . ASN A 1 226 ? 24.594 -1.777 -13.146 1.00 78.44 226 ASN A N 1
ATOM 1591 C CA . ASN A 1 226 ? 25.024 -0.570 -12.434 1.00 78.44 226 ASN A CA 1
ATOM 1592 C C . ASN A 1 226 ? 23.864 0.420 -12.224 1.00 78.44 226 ASN A C 1
ATOM 1594 O O . ASN A 1 226 ? 24.045 1.633 -12.326 1.00 78.44 226 ASN A O 1
ATOM 1598 N N . ASN A 1 227 ? 22.648 -0.083 -11.990 1.00 81.44 227 ASN A N 1
ATOM 1599 C CA . ASN A 1 227 ? 21.497 0.779 -11.732 1.00 81.44 227 ASN A CA 1
ATOM 1600 C C . ASN A 1 227 ? 21.618 1.416 -10.338 1.00 81.44 227 ASN A C 1
ATOM 1602 O O . ASN A 1 227 ? 21.474 0.737 -9.325 1.00 81.44 227 ASN A O 1
ATOM 1606 N N . LYS A 1 228 ? 21.857 2.729 -10.305 1.00 84.81 228 LYS A N 1
ATOM 1607 C CA . LYS A 1 228 ? 21.882 3.584 -9.104 1.00 84.81 228 LYS A CA 1
ATOM 1608 C C . LYS A 1 228 ? 20.752 4.619 -9.129 1.00 84.81 228 LYS A C 1
ATOM 1610 O O . LYS A 1 228 ? 20.813 5.656 -8.469 1.00 84.81 228 LYS A O 1
ATOM 1615 N N . GLY A 1 229 ? 19.710 4.369 -9.925 1.00 82.19 229 GLY A N 1
ATOM 1616 C CA . GLY A 1 229 ? 18.585 5.286 -10.080 1.00 82.19 229 GLY A CA 1
ATOM 1617 C C . GLY A 1 229 ? 17.841 5.532 -8.765 1.00 82.19 229 GLY A C 1
ATOM 1618 O O . GLY A 1 229 ? 17.352 6.636 -8.546 1.00 82.19 229 GLY A O 1
ATOM 1619 N N . CYS A 1 230 ? 17.767 4.538 -7.875 1.00 83.81 230 CYS A N 1
ATOM 1620 C CA . CYS A 1 230 ? 17.024 4.644 -6.614 1.00 83.81 230 CYS A CA 1
ATOM 1621 C C . CYS A 1 230 ? 17.880 5.060 -5.411 1.00 83.81 230 CYS A C 1
ATOM 1623 O O . CYS A 1 230 ? 17.393 5.767 -4.532 1.00 83.81 230 CYS A O 1
ATOM 1625 N N . TYR A 1 231 ? 19.141 4.632 -5.355 1.00 76.31 231 TYR A N 1
ATOM 1626 C CA . TYR A 1 231 ? 20.091 4.952 -4.289 1.00 76.31 231 TYR A CA 1
ATOM 1627 C C . TYR A 1 231 ? 21.529 4.727 -4.780 1.00 76.31 231 TYR A C 1
ATOM 1629 O O . TYR A 1 231 ? 21.747 4.226 -5.878 1.00 76.31 231 TYR A O 1
ATOM 1637 N N . GLU A 1 232 ? 22.514 5.171 -4.000 1.00 76.50 232 GLU A N 1
ATOM 1638 C CA . GLU A 1 232 ? 23.908 5.339 -4.452 1.00 76.50 232 GLU A CA 1
ATOM 1639 C C . GLU A 1 232 ? 24.633 4.027 -4.770 1.00 76.50 232 GLU A C 1
ATOM 1641 O O . GLU A 1 232 ? 25.569 4.001 -5.576 1.00 76.50 232 GLU A O 1
ATOM 1646 N N . THR A 1 233 ? 24.186 2.933 -4.161 1.00 79.19 233 THR A N 1
ATOM 1647 C CA . THR A 1 233 ? 24.685 1.589 -4.430 1.00 79.19 233 THR A CA 1
ATOM 1648 C C . THR A 1 233 ? 23.779 0.866 -5.417 1.00 79.19 233 THR A C 1
ATOM 1650 O O . THR A 1 233 ? 22.562 1.033 -5.418 1.00 79.19 233 THR A O 1
ATOM 1653 N N . LYS A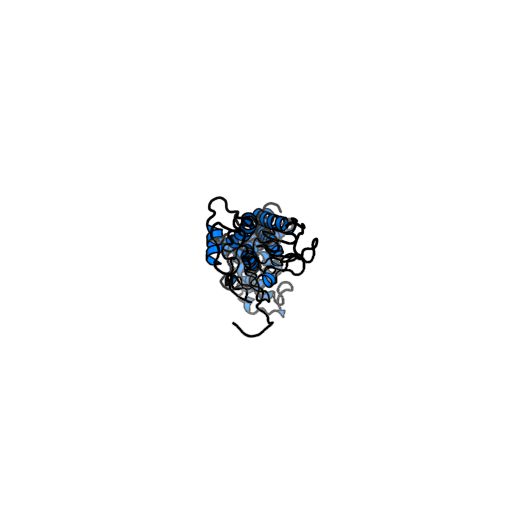 1 234 ? 24.380 0.036 -6.271 1.00 80.81 234 LYS A N 1
ATOM 1654 C CA . LYS A 1 234 ? 23.607 -0.858 -7.128 1.00 80.81 234 LYS A CA 1
ATOM 1655 C C . LYS A 1 234 ? 22.935 -1.953 -6.300 1.00 80.81 234 LYS A C 1
ATOM 1657 O O . LYS A 1 234 ? 23.471 -2.378 -5.279 1.00 80.81 234 LYS A O 1
ATOM 1662 N N . THR A 1 235 ? 21.792 -2.426 -6.772 1.00 79.81 235 THR A N 1
ATOM 1663 C CA . THR A 1 235 ? 21.210 -3.712 -6.358 1.00 79.81 235 THR A CA 1
ATOM 1664 C C . THR A 1 235 ? 21.920 -4.875 -7.047 1.00 79.81 235 THR A C 1
ATOM 1666 O O . THR A 1 235 ? 22.569 -4.702 -8.086 1.00 79.81 235 THR A O 1
ATOM 1669 N N . GLY A 1 236 ? 21.738 -6.066 -6.490 1.00 79.00 236 GLY A N 1
ATOM 1670 C CA . GLY A 1 236 ? 22.065 -7.352 -7.075 1.00 79.00 236 GLY A CA 1
ATOM 1671 C C . GLY A 1 236 ? 21.290 -7.626 -8.359 1.00 79.00 236 GLY A C 1
ATOM 1672 O O . GLY A 1 236 ? 20.388 -6.887 -8.766 1.00 79.00 236 GLY A O 1
ATOM 1673 N N . GLN A 1 237 ? 21.687 -8.695 -9.042 1.00 86.62 237 GLN A N 1
ATOM 1674 C CA . GLN A 1 237 ? 21.094 -9.063 -10.321 1.00 86.62 237 GLN A CA 1
ATOM 1675 C C . GLN A 1 237 ? 19.717 -9.695 -10.110 1.00 86.62 237 GLN A C 1
ATOM 1677 O O . GLN A 1 237 ? 19.596 -10.765 -9.522 1.00 86.62 237 GLN A O 1
ATOM 1682 N N . GLN A 1 238 ? 18.678 -9.045 -10.629 1.00 89.81 238 GLN A N 1
ATOM 1683 C CA . GLN A 1 238 ? 17.327 -9.593 -10.620 1.00 89.81 238 GLN A CA 1
ATOM 1684 C C . GLN A 1 238 ? 17.162 -10.680 -11.681 1.00 89.81 238 GLN A C 1
ATOM 1686 O O . GLN A 1 238 ? 17.351 -10.427 -12.877 1.00 89.81 238 GLN A O 1
ATOM 1691 N N . THR A 1 239 ? 16.701 -11.849 -11.243 1.00 90.69 239 THR A N 1
ATOM 1692 C CA . THR A 1 239 ? 16.125 -12.878 -12.114 1.00 90.69 239 THR A CA 1
ATOM 1693 C C . THR A 1 239 ? 14.675 -12.524 -12.416 1.00 90.69 239 THR A C 1
ATOM 1695 O O . THR A 1 239 ? 13.906 -12.218 -11.510 1.00 90.69 239 THR A O 1
ATOM 1698 N N . TRP A 1 240 ? 14.288 -12.555 -13.687 1.00 90.88 240 TRP A N 1
ATOM 1699 C CA . TRP A 1 240 ? 12.958 -12.125 -14.134 1.00 90.88 240 TRP A CA 1
ATOM 1700 C C . TRP A 1 240 ? 12.021 -13.292 -14.430 1.00 90.88 240 TRP A C 1
ATOM 1702 O O . TRP A 1 240 ? 11.140 -13.153 -15.264 1.00 90.88 240 TRP A O 1
ATOM 1712 N N . SER A 1 241 ? 12.230 -14.451 -13.807 1.00 90.19 241 SER A N 1
ATOM 1713 C CA . SER A 1 241 ? 11.277 -15.555 -13.887 1.00 90.19 241 SER A CA 1
ATOM 1714 C C . SER A 1 241 ? 10.061 -15.273 -13.009 1.00 90.19 241 SER A C 1
ATOM 1716 O O . SER A 1 241 ? 10.164 -14.593 -11.985 1.00 90.19 241 SER A O 1
ATOM 1718 N N . LYS A 1 242 ? 8.921 -15.856 -13.384 1.00 85.88 242 LYS A N 1
ATOM 1719 C CA . LYS A 1 242 ? 7.727 -15.904 -12.538 1.00 85.88 242 LYS A CA 1
ATOM 1720 C C . LYS A 1 242 ? 8.079 -16.346 -11.107 1.00 85.88 242 LYS A C 1
ATOM 1722 O O . LYS A 1 242 ? 8.920 -17.225 -10.922 1.00 85.88 242 LYS A O 1
ATOM 1727 N N . ASP A 1 243 ? 7.452 -15.698 -10.126 1.00 85.25 243 ASP A N 1
ATOM 1728 C CA . ASP A 1 243 ? 7.570 -15.937 -8.683 1.00 85.25 243 ASP A CA 1
ATOM 1729 C C . ASP A 1 243 ? 8.978 -15.730 -8.099 1.00 85.25 243 ASP A C 1
ATOM 1731 O O . ASP A 1 243 ? 9.198 -15.964 -6.909 1.00 85.25 243 ASP A O 1
ATOM 1735 N N . ALA A 1 244 ? 9.935 -15.233 -8.894 1.00 88.38 244 ALA A N 1
ATOM 1736 C CA . ALA A 1 244 ? 11.259 -14.909 -8.388 1.00 88.38 244 ALA A CA 1
ATOM 1737 C C . ALA A 1 244 ? 11.175 -13.822 -7.314 1.00 88.38 244 ALA A C 1
ATOM 1739 O O . ALA A 1 244 ? 10.496 -12.802 -7.482 1.00 88.38 244 ALA A O 1
ATOM 1740 N N . SER A 1 245 ? 11.926 -14.022 -6.234 1.00 90.81 245 SER A N 1
ATOM 1741 C CA . SER A 1 245 ? 12.108 -13.011 -5.199 1.00 90.81 245 SER A CA 1
ATOM 1742 C C . SER A 1 245 ? 12.745 -11.749 -5.778 1.00 90.81 245 SER A C 1
ATOM 1744 O O . SER A 1 245 ? 13.604 -11.815 -6.664 1.00 90.81 245 SER A O 1
ATOM 1746 N N . ILE A 1 246 ? 12.358 -10.588 -5.255 1.00 90.62 246 ILE A N 1
ATOM 1747 C CA . ILE A 1 246 ? 13.025 -9.333 -5.593 1.00 90.62 246 ILE A CA 1
ATOM 1748 C C . ILE A 1 246 ? 14.447 -9.369 -5.022 1.00 90.62 246 ILE A C 1
ATOM 1750 O O . ILE A 1 246 ? 14.651 -9.521 -3.814 1.00 90.62 246 ILE A O 1
ATOM 1754 N N . ALA A 1 247 ? 15.436 -9.262 -5.905 1.00 87.50 247 ALA A N 1
ATOM 1755 C CA . ALA A 1 247 ? 16.845 -9.307 -5.558 1.00 87.50 247 ALA A CA 1
ATOM 1756 C C . ALA A 1 247 ? 17.189 -8.167 -4.596 1.00 87.50 247 ALA A C 1
ATOM 1758 O O . ALA A 1 247 ? 16.744 -7.030 -4.764 1.00 87.50 247 ALA A O 1
ATOM 1759 N N . ASP A 1 248 ? 17.988 -8.489 -3.580 1.00 85.12 248 ASP A N 1
ATOM 1760 C CA . ASP A 1 248 ? 18.425 -7.558 -2.540 1.00 85.12 248 ASP A CA 1
ATOM 1761 C C . ASP A 1 248 ? 17.287 -6.826 -1.813 1.00 85.12 248 ASP A C 1
ATOM 1763 O O . ASP A 1 248 ? 17.493 -5.736 -1.273 1.00 85.12 248 ASP A O 1
ATOM 1767 N N . TRP A 1 249 ? 16.090 -7.421 -1.737 1.00 87.38 249 TRP A N 1
ATOM 1768 C CA . TRP A 1 249 ? 14.943 -6.791 -1.079 1.00 87.38 249 TRP A CA 1
ATOM 1769 C C . TRP A 1 249 ? 15.246 -6.339 0.355 1.00 87.38 249 TRP A C 1
ATOM 1771 O O . TRP A 1 249 ? 14.913 -5.223 0.737 1.00 87.38 249 TRP A O 1
ATOM 1781 N N . GLN A 1 250 ? 15.974 -7.141 1.133 1.00 83.38 250 GLN A N 1
ATOM 1782 C CA . GLN A 1 250 ? 16.370 -6.758 2.493 1.00 83.38 250 GLN A CA 1
ATOM 1783 C C . GLN A 1 250 ? 17.309 -5.542 2.523 1.00 83.38 250 GLN A C 1
ATOM 1785 O O . GLN A 1 250 ? 17.229 -4.707 3.422 1.00 83.38 250 GLN A O 1
ATOM 1790 N N . THR A 1 251 ? 18.179 -5.389 1.524 1.00 81.06 251 THR A N 1
ATOM 1791 C CA . THR A 1 251 ? 19.020 -4.192 1.373 1.00 81.06 251 THR A CA 1
ATOM 1792 C C . THR A 1 251 ? 18.173 -2.979 1.002 1.00 81.06 251 THR A C 1
ATOM 1794 O O . THR A 1 251 ? 18.395 -1.891 1.536 1.00 81.06 251 THR A O 1
ATOM 1797 N N . ILE A 1 252 ? 17.179 -3.162 0.128 1.00 81.88 252 ILE A N 1
ATOM 1798 C CA . ILE A 1 252 ? 16.201 -2.128 -0.220 1.00 81.88 252 ILE A CA 1
ATOM 1799 C C . ILE A 1 252 ? 15.464 -1.674 1.044 1.00 81.88 252 ILE A C 1
ATOM 1801 O O . ILE A 1 252 ? 15.499 -0.483 1.347 1.00 81.88 252 ILE A O 1
ATOM 1805 N N . VAL A 1 253 ? 14.891 -2.595 1.826 1.00 80.00 253 VAL A N 1
ATOM 1806 C CA . VAL A 1 253 ? 14.200 -2.308 3.099 1.00 80.00 253 VAL A CA 1
ATOM 1807 C C . VAL A 1 253 ? 15.120 -1.569 4.077 1.00 80.00 253 VAL A C 1
ATOM 1809 O O . VAL A 1 253 ? 14.753 -0.508 4.578 1.00 80.00 253 VAL A O 1
ATOM 1812 N N . LYS A 1 254 ? 16.366 -2.022 4.271 1.00 77.38 254 LYS A N 1
ATOM 1813 C CA . LYS A 1 254 ? 17.350 -1.308 5.110 1.00 77.38 254 LYS A CA 1
ATOM 1814 C C . LYS A 1 254 ? 17.610 0.121 4.623 1.00 77.38 254 LYS A C 1
ATOM 1816 O O . LYS A 1 254 ? 17.718 1.040 5.430 1.00 77.38 254 LYS A O 1
ATOM 1821 N N . ASN A 1 255 ? 17.690 0.351 3.313 1.00 73.50 255 ASN A N 1
ATOM 1822 C CA . ASN A 1 255 ? 17.822 1.705 2.761 1.00 73.50 255 ASN A CA 1
ATOM 1823 C C . ASN A 1 255 ? 16.545 2.549 2.925 1.00 73.50 255 ASN A C 1
ATOM 1825 O O . ASN A 1 255 ? 16.632 3.778 2.959 1.00 73.50 255 ASN A O 1
ATOM 1829 N N . CYS A 1 256 ? 15.375 1.920 3.071 1.00 72.12 256 CYS A N 1
ATOM 1830 C CA . CYS A 1 256 ? 14.136 2.603 3.450 1.00 72.12 256 CYS A CA 1
ATOM 1831 C C . CYS A 1 256 ? 14.198 3.125 4.897 1.00 72.12 256 CYS A C 1
ATOM 1833 O O . CYS A 1 256 ? 13.669 4.197 5.180 1.00 72.12 256 CYS A O 1
ATOM 1835 N N . GLN A 1 257 ? 14.902 2.414 5.783 1.00 67.12 257 GLN A N 1
ATOM 1836 C CA . GLN A 1 257 ? 15.018 2.725 7.214 1.00 67.12 257 GLN A CA 1
ATOM 1837 C C . GLN A 1 257 ? 16.090 3.786 7.544 1.00 67.12 257 GLN A C 1
ATOM 1839 O O . GLN A 1 257 ? 15.985 4.466 8.559 1.00 67.12 257 GLN A O 1
ATOM 1844 N N . LYS A 1 258 ? 17.104 3.978 6.687 1.00 65.19 258 LYS A N 1
ATOM 1845 C CA . LYS A 1 258 ? 18.283 4.834 6.963 1.00 65.19 258 LYS A CA 1
ATOM 1846 C C . LYS A 1 258 ? 18.051 6.353 6.981 1.00 65.19 258 LYS A C 1
ATOM 1848 O O . LYS A 1 258 ? 18.973 7.083 7.326 1.00 65.19 258 LYS A O 1
ATOM 1853 N N . VAL A 1 259 ? 16.873 6.862 6.612 1.00 52.50 259 VAL A N 1
ATOM 1854 C CA . VAL A 1 259 ? 16.606 8.315 6.652 1.00 52.50 259 VAL A CA 1
ATOM 1855 C C . VAL A 1 259 ? 15.913 8.673 7.964 1.00 52.50 259 VAL A C 1
ATOM 1857 O O . VAL A 1 259 ? 14.693 8.771 8.041 1.00 52.50 259 VAL A O 1
ATOM 1860 N N . VAL A 1 260 ? 16.728 8.827 8.998 1.00 43.34 260 VAL A N 1
ATOM 1861 C CA . VAL A 1 260 ? 16.425 9.458 10.290 1.00 43.34 260 VAL A CA 1
ATOM 1862 C C . VAL A 1 260 ? 16.439 10.968 9.999 1.00 43.34 260 VAL A C 1
ATOM 1864 O O . VAL A 1 260 ? 17.403 11.452 9.428 1.00 43.34 260 VAL A O 1
ATOM 1867 N N . GLU A 1 261 ? 15.343 11.729 10.043 1.00 39.91 261 GLU A N 1
ATOM 1868 C CA . GLU A 1 261 ? 15.011 12.537 11.232 1.00 39.91 261 GLU A CA 1
ATOM 1869 C C . GLU A 1 261 ? 13.600 13.172 11.190 1.00 39.91 261 GLU A C 1
ATOM 1871 O O . GLU A 1 261 ? 13.170 13.770 12.169 1.00 39.91 261 GLU A O 1
ATOM 1876 N N . LYS A 1 262 ? 12.829 13.047 10.103 1.00 42.06 262 LYS A N 1
ATOM 1877 C CA . LYS A 1 262 ? 11.430 13.532 10.036 1.00 42.06 262 LYS A CA 1
ATOM 1878 C C . LYS A 1 262 ? 10.587 12.606 9.172 1.00 42.06 262 LYS A C 1
ATOM 1880 O O . LYS A 1 262 ? 10.084 12.987 8.118 1.00 42.06 262 LYS A O 1
ATOM 1885 N N . GLN A 1 263 ? 10.536 11.340 9.564 1.00 49.94 263 GLN A N 1
ATOM 1886 C CA . GLN A 1 263 ? 9.715 10.366 8.860 1.00 49.94 263 GLN A CA 1
ATOM 1887 C C . GLN A 1 263 ? 8.237 10.697 9.101 1.00 49.94 263 GLN A C 1
ATOM 1889 O O . GLN A 1 263 ? 7.861 10.936 10.250 1.00 49.94 263 GLN A O 1
ATOM 1894 N N . PRO A 1 264 ? 7.403 10.736 8.051 1.00 49.00 264 PRO A N 1
ATOM 1895 C CA . PRO A 1 264 ? 5.976 10.888 8.234 1.00 49.00 264 PRO A CA 1
ATOM 1896 C C . PRO A 1 264 ? 5.461 9.680 9.020 1.00 49.00 264 PRO A C 1
ATOM 1898 O O . PRO A 1 264 ? 5.531 8.562 8.518 1.00 49.00 264 PRO A O 1
ATOM 1901 N N . GLN A 1 265 ? 4.970 9.907 10.241 1.00 59.16 265 GLN A N 1
ATOM 1902 C CA . GLN A 1 265 ? 4.171 8.920 10.972 1.00 59.16 265 GLN A CA 1
ATOM 1903 C C . GLN A 1 265 ? 3.066 8.378 10.054 1.00 59.16 265 GLN A C 1
ATOM 1905 O O . GLN A 1 265 ? 2.599 9.112 9.171 1.00 59.16 265 GLN A O 1
ATOM 1910 N N . LEU A 1 266 ? 2.625 7.136 10.266 1.00 66.38 266 LEU A N 1
ATOM 1911 C CA . LEU A 1 266 ? 1.415 6.605 9.641 1.00 66.38 266 LEU A CA 1
ATOM 1912 C C . LEU A 1 266 ? 0.197 7.481 10.006 1.00 66.38 266 LEU A C 1
ATOM 1914 O O . LEU A 1 266 ? -0.475 7.268 11.008 1.00 66.38 266 LEU A O 1
ATOM 1918 N N . THR A 1 267 ? -0.060 8.508 9.197 1.00 69.19 267 THR A N 1
ATOM 1919 C CA . THR A 1 267 ? -1.176 9.448 9.340 1.00 69.19 267 THR A CA 1
ATOM 1920 C C . THR A 1 267 ? -1.893 9.595 8.010 1.00 69.19 267 THR A C 1
ATOM 1922 O O . THR A 1 267 ? -1.293 9.456 6.937 1.00 69.19 267 THR A O 1
ATOM 1925 N N . THR A 1 268 ? -3.167 9.962 8.073 1.00 69.69 268 THR A N 1
ATOM 1926 C CA . THR A 1 268 ? -4.009 10.233 6.907 1.00 69.69 268 THR A CA 1
ATOM 1927 C C . THR A 1 268 ? -3.381 11.267 5.972 1.00 69.69 268 THR A C 1
ATOM 1929 O O . THR A 1 268 ? -3.250 11.034 4.768 1.00 69.69 268 THR A O 1
ATOM 1932 N N . GLY A 1 269 ? -2.910 12.392 6.525 1.00 71.25 269 GLY A N 1
ATOM 1933 C CA . GLY A 1 269 ? -2.284 13.462 5.745 1.00 71.25 269 GLY A CA 1
ATOM 1934 C C . GLY A 1 269 ? -1.044 12.985 4.985 1.00 71.25 269 GLY A C 1
ATOM 1935 O O . GLY A 1 269 ? -0.857 13.324 3.814 1.00 71.25 269 GLY A O 1
ATOM 1936 N N . ASN A 1 270 ? -0.235 12.132 5.616 1.00 74.94 270 ASN A N 1
ATOM 1937 C CA . ASN A 1 270 ? 0.958 11.573 4.994 1.00 74.94 270 ASN A CA 1
ATOM 1938 C C . ASN A 1 270 ? 0.620 10.561 3.893 1.00 74.94 270 ASN A C 1
ATOM 1940 O O . ASN A 1 270 ? 1.203 10.632 2.810 1.00 74.94 270 ASN A O 1
ATOM 1944 N N . LEU A 1 271 ? -0.346 9.664 4.115 1.00 79.38 271 LEU A N 1
ATOM 1945 C CA . LEU A 1 271 ? -0.784 8.706 3.094 1.00 79.38 271 LEU A CA 1
ATOM 1946 C C . LEU A 1 271 ? -1.415 9.402 1.880 1.00 79.38 271 LEU A C 1
ATOM 1948 O O . LEU A 1 271 ? -1.101 9.044 0.743 1.00 79.38 271 LEU A O 1
ATOM 1952 N N . HIS A 1 272 ? -2.213 10.454 2.081 1.00 80.56 272 HIS A N 1
ATOM 1953 C CA . HIS A 1 272 ? -2.730 11.265 0.975 1.00 80.56 272 HIS A CA 1
ATOM 1954 C C . HIS A 1 272 ? -1.623 11.995 0.208 1.00 80.56 272 HIS A C 1
ATOM 1956 O O . HIS A 1 272 ? -1.652 12.026 -1.025 1.00 80.56 272 HIS A O 1
ATOM 1962 N N . ALA A 1 273 ? -0.628 12.555 0.904 1.00 78.69 273 ALA A N 1
ATOM 1963 C CA . ALA A 1 273 ? 0.515 13.200 0.261 1.00 78.69 273 ALA A CA 1
ATOM 1964 C C . ALA A 1 273 ? 1.337 12.201 -0.572 1.00 78.69 273 ALA A C 1
ATOM 1966 O O . ALA A 1 273 ? 1.716 12.508 -1.707 1.00 78.69 273 ALA A O 1
ATOM 1967 N N . ILE A 1 274 ? 1.559 10.991 -0.047 1.00 81.94 274 ILE A N 1
ATOM 1968 C CA . ILE A 1 274 ? 2.232 9.900 -0.757 1.00 81.94 274 ILE A CA 1
ATOM 1969 C C . ILE A 1 274 ? 1.430 9.487 -1.995 1.00 81.94 274 ILE A C 1
ATOM 1971 O O . ILE A 1 274 ? 1.985 9.477 -3.096 1.00 81.94 274 ILE A O 1
ATOM 1975 N N . HIS A 1 275 ? 0.130 9.216 -1.843 1.00 85.69 275 HIS A N 1
ATOM 1976 C CA . HIS A 1 275 ? -0.760 8.857 -2.949 1.00 85.69 275 HIS A CA 1
ATOM 1977 C C . HIS A 1 275 ? -0.747 9.927 -4.050 1.00 85.69 275 HIS A C 1
ATOM 1979 O O . HIS A 1 275 ? -0.497 9.619 -5.215 1.00 85.69 275 HIS A O 1
ATOM 1985 N N . LYS A 1 276 ? -0.907 11.206 -3.681 1.00 81.81 276 LYS A N 1
ATOM 1986 C CA . LYS A 1 276 ? -0.839 12.336 -4.618 1.00 81.81 276 LYS A CA 1
ATOM 1987 C C . LYS A 1 276 ? 0.514 12.413 -5.318 1.00 81.81 276 LYS A C 1
ATOM 1989 O O . LYS A 1 276 ? 0.560 12.679 -6.518 1.00 81.81 276 LYS A O 1
ATOM 1994 N N . GLY A 1 277 ? 1.612 12.191 -4.598 1.00 82.38 277 GLY A N 1
ATOM 1995 C CA . GLY A 1 277 ? 2.956 12.181 -5.168 1.00 82.38 277 GLY A CA 1
ATOM 1996 C C . GLY A 1 277 ? 3.142 11.078 -6.212 1.00 82.38 277 GLY A C 1
ATOM 1997 O O . GLY A 1 277 ? 3.678 11.346 -7.288 1.00 82.38 277 GLY A O 1
ATOM 1998 N N . ILE A 1 278 ? 2.661 9.866 -5.918 1.00 89.69 278 ILE A N 1
ATOM 1999 C CA . ILE A 1 278 ? 2.724 8.718 -6.834 1.00 89.69 278 ILE A CA 1
ATOM 2000 C C . ILE A 1 278 ? 1.836 8.966 -8.054 1.00 89.69 278 ILE A C 1
ATOM 2002 O O . ILE A 1 278 ? 2.304 8.819 -9.179 1.00 89.69 278 ILE A O 1
ATOM 2006 N N . ALA A 1 279 ? 0.593 9.412 -7.850 1.00 88.12 279 ALA A N 1
ATOM 2007 C CA . ALA A 1 279 ? -0.319 9.756 -8.936 1.00 88.12 279 ALA A CA 1
ATOM 2008 C C . ALA A 1 279 ? 0.262 10.868 -9.825 1.00 88.12 279 ALA A C 1
ATOM 2010 O O . ALA A 1 279 ? 0.248 10.760 -11.047 1.00 88.12 279 ALA A O 1
ATOM 2011 N N . THR A 1 280 ? 0.859 11.905 -9.232 1.00 88.50 280 THR A N 1
ATOM 2012 C CA . THR A 1 280 ? 1.520 12.972 -9.997 1.00 88.50 280 THR A CA 1
ATOM 2013 C C . THR A 1 280 ? 2.647 12.414 -10.863 1.00 88.50 280 THR A C 1
ATOM 2015 O O . THR A 1 280 ? 2.730 12.756 -12.039 1.00 88.50 280 THR A O 1
ATOM 2018 N N . ASP A 1 281 ? 3.507 11.545 -10.321 1.00 89.00 281 ASP A N 1
ATOM 2019 C CA . ASP A 1 281 ? 4.587 10.924 -11.098 1.00 89.00 281 ASP A CA 1
ATOM 2020 C C . ASP A 1 281 ? 4.043 10.033 -12.225 1.00 89.00 281 ASP A C 1
ATOM 2022 O O . ASP A 1 281 ? 4.567 10.077 -13.338 1.00 89.00 281 ASP A O 1
ATOM 2026 N N . LEU A 1 282 ? 2.966 9.288 -11.955 1.00 92.06 282 LEU A N 1
ATOM 2027 C CA . LEU A 1 282 ? 2.294 8.406 -12.908 1.00 92.06 282 LEU A CA 1
ATOM 2028 C C . LEU A 1 282 ? 1.696 9.173 -14.095 1.00 92.06 282 LEU A C 1
ATOM 2030 O O . LEU A 1 282 ? 1.829 8.735 -15.237 1.00 92.06 282 LEU A O 1
ATOM 2034 N N . TYR A 1 283 ? 1.058 10.315 -13.834 1.00 90.31 283 TYR A N 1
ATOM 2035 C CA . TYR A 1 283 ? 0.394 11.141 -14.848 1.00 90.31 283 TYR A CA 1
ATOM 2036 C C . TYR A 1 283 ? 1.276 12.265 -15.409 1.00 90.31 283 TYR A C 1
ATOM 2038 O O . TYR A 1 283 ? 0.846 13.008 -16.289 1.00 90.31 283 TYR A O 1
ATOM 2046 N N . THR A 1 284 ? 2.525 12.390 -14.958 1.00 90.19 284 THR A N 1
ATOM 2047 C CA . THR A 1 284 ? 3.496 13.288 -15.591 1.00 90.19 284 THR A CA 1
ATOM 2048 C C . THR A 1 284 ? 3.974 12.667 -16.898 1.00 90.19 284 THR A C 1
ATOM 2050 O O . THR A 1 284 ? 4.395 11.513 -16.925 1.00 90.19 284 THR A O 1
ATOM 2053 N N . ALA A 1 285 ? 3.950 13.432 -17.989 1.00 89.50 285 ALA A N 1
ATOM 2054 C CA . ALA A 1 285 ? 4.435 12.949 -19.274 1.00 89.50 285 ALA A CA 1
ATOM 2055 C C . ALA A 1 285 ? 5.970 12.776 -19.263 1.00 89.50 285 ALA A C 1
ATOM 2057 O O . ALA A 1 285 ? 6.700 13.697 -18.895 1.00 89.50 285 ALA A O 1
ATOM 2058 N N . LYS A 1 286 ? 6.473 11.601 -19.676 1.00 86.19 286 LYS A N 1
ATOM 2059 C CA . LYS A 1 286 ? 7.908 11.250 -19.613 1.00 86.19 286 LYS A CA 1
ATOM 2060 C C . LYS A 1 286 ? 8.514 10.811 -20.946 1.00 86.19 286 LYS A C 1
ATOM 2062 O O . LYS A 1 286 ? 7.899 10.119 -21.764 1.00 86.19 286 LYS A O 1
ATOM 2067 N N . GLY A 1 287 ? 9.803 11.110 -21.097 1.00 81.06 287 GLY A N 1
ATOM 2068 C CA . GLY A 1 287 ? 10.625 10.771 -22.259 1.00 81.06 287 GLY A CA 1
ATOM 2069 C C . GLY A 1 287 ? 10.529 11.785 -23.401 1.00 81.06 287 GLY A C 1
ATOM 2070 O O . GLY A 1 287 ? 9.782 12.752 -23.333 1.00 81.06 287 GLY A O 1
ATOM 2071 N N . LYS A 1 288 ? 11.315 11.556 -24.462 1.00 78.19 288 LYS A N 1
ATOM 2072 C CA . LYS A 1 288 ? 11.396 12.460 -25.628 1.00 78.19 288 LYS A CA 1
ATOM 2073 C C . LYS A 1 288 ? 10.113 12.538 -26.458 1.00 78.19 288 LYS A C 1
ATOM 2075 O O . LYS A 1 288 ? 9.838 13.590 -27.014 1.00 78.19 288 LYS A O 1
ATOM 2080 N N . THR A 1 289 ? 9.368 11.437 -26.538 1.00 80.94 289 THR A N 1
ATOM 2081 C CA . THR A 1 289 ? 7.967 11.433 -26.980 1.00 80.94 289 THR A CA 1
ATOM 2082 C C . THR A 1 289 ? 7.143 11.347 -25.701 1.00 80.94 289 THR A C 1
ATOM 2084 O O . THR A 1 289 ? 7.093 10.255 -25.113 1.00 80.94 289 THR A O 1
ATOM 2087 N N . PRO A 1 290 ? 6.626 12.481 -25.193 1.00 83.56 290 PRO A N 1
ATOM 2088 C CA . PRO A 1 290 ? 6.023 12.532 -23.871 1.00 83.56 290 PRO A CA 1
ATOM 2089 C C . PRO A 1 290 ? 4.792 11.633 -23.800 1.00 83.56 290 PRO A C 1
ATOM 2091 O O . PRO A 1 290 ? 3.962 11.625 -24.706 1.00 83.56 290 PRO A O 1
ATOM 2094 N N . ALA A 1 291 ? 4.694 10.865 -22.721 1.00 88.19 291 ALA A N 1
ATOM 2095 C CA . ALA A 1 291 ? 3.557 9.998 -22.453 1.00 88.19 291 ALA A CA 1
ATOM 2096 C C . ALA A 1 291 ? 3.391 9.747 -20.962 1.00 88.19 291 ALA A C 1
ATOM 2098 O O . ALA A 1 291 ? 4.382 9.740 -20.226 1.00 88.19 291 ALA A O 1
ATOM 2099 N N . VAL A 1 292 ? 2.149 9.526 -20.549 1.00 90.44 292 VAL A N 1
ATOM 2100 C CA . VAL A 1 292 ? 1.772 9.233 -19.161 1.00 90.44 292 VAL A CA 1
ATOM 2101 C C . VAL A 1 292 ? 1.788 7.727 -18.885 1.00 90.44 292 VAL A C 1
ATOM 2103 O O . VAL A 1 292 ? 2.001 6.928 -19.793 1.00 90.44 292 VAL A O 1
ATOM 2106 N N . GLY A 1 293 ? 1.579 7.338 -17.627 1.00 91.56 293 GLY A N 1
ATOM 2107 C CA . GLY A 1 293 ? 1.488 5.942 -17.199 1.00 91.56 293 GLY A CA 1
ATOM 2108 C C . GLY A 1 293 ? 2.830 5.318 -16.829 1.00 91.56 293 GLY A C 1
ATOM 2109 O O . GLY A 1 293 ? 2.968 4.102 -16.893 1.00 91.56 293 GLY A O 1
ATOM 2110 N N . PHE A 1 294 ? 3.827 6.119 -16.444 1.00 92.69 294 PHE A N 1
ATOM 2111 C CA . PHE A 1 294 ? 5.166 5.625 -16.111 1.00 92.69 294 PHE A CA 1
ATOM 2112 C C . PHE A 1 294 ? 5.614 6.070 -14.724 1.00 92.69 294 PHE A C 1
ATOM 2114 O O . PHE A 1 294 ? 5.806 7.261 -14.476 1.00 92.69 294 PHE A O 1
ATOM 2121 N N . LEU A 1 295 ? 5.918 5.107 -13.854 1.00 93.88 295 LEU A N 1
ATOM 2122 C CA . LEU A 1 295 ? 6.663 5.382 -12.627 1.00 93.88 295 LEU A CA 1
ATOM 2123 C C . LEU A 1 295 ? 8.160 5.222 -12.880 1.00 93.88 295 LEU A C 1
ATOM 2125 O O . LEU A 1 295 ? 8.596 4.235 -13.473 1.00 93.88 295 LEU A O 1
ATOM 2129 N N . GLY A 1 296 ? 8.952 6.193 -12.426 1.00 89.44 296 GLY A N 1
ATOM 2130 C CA . GLY A 1 296 ? 10.404 6.203 -12.629 1.00 89.44 296 GLY A CA 1
ATOM 2131 C C . GLY A 1 296 ? 10.870 6.763 -13.976 1.00 89.44 296 GLY A C 1
ATOM 2132 O O . GLY A 1 296 ? 10.165 7.529 -14.639 1.00 89.44 296 GLY A O 1
ATOM 2133 N N . TYR A 1 297 ? 12.111 6.439 -14.334 1.00 87.62 297 TYR A N 1
ATOM 2134 C CA . TYR A 1 297 ? 12.873 7.105 -15.382 1.00 87.62 297 TYR A CA 1
ATOM 2135 C C . TYR A 1 297 ? 12.629 6.497 -16.763 1.00 87.62 297 TYR A C 1
ATOM 2137 O O . TYR A 1 297 ? 12.918 5.324 -17.006 1.00 87.62 297 TYR A O 1
ATOM 2145 N N . LYS A 1 298 ? 12.182 7.344 -17.698 1.00 83.94 298 LYS A N 1
ATOM 2146 C CA . LYS A 1 298 ? 12.037 7.051 -19.130 1.00 83.94 298 LYS A CA 1
ATOM 2147 C C . LYS A 1 298 ? 12.757 8.133 -19.932 1.00 83.94 298 LYS A C 1
ATOM 2149 O O . LYS A 1 298 ? 12.339 9.287 -19.935 1.00 83.94 298 LYS A O 1
ATOM 2154 N N . LYS A 1 299 ? 13.839 7.771 -20.625 1.00 70.62 299 LYS A N 1
ATOM 2155 C CA . LYS A 1 299 ? 14.725 8.742 -21.292 1.00 70.62 299 LYS A CA 1
ATOM 2156 C C . LYS A 1 299 ? 14.279 9.126 -22.707 1.00 70.62 299 LYS A C 1
ATOM 2158 O O . LYS A 1 299 ? 14.524 10.252 -23.137 1.00 70.62 299 LYS A O 1
ATOM 2163 N N . HIS A 1 300 ? 13.654 8.220 -23.470 1.00 66.69 300 HIS A N 1
ATOM 2164 C CA . HIS A 1 300 ? 13.586 8.352 -24.936 1.00 66.69 300 HIS A CA 1
ATOM 2165 C C . HIS A 1 300 ? 12.216 8.050 -25.585 1.00 66.69 300 HIS A C 1
ATOM 2167 O O . HIS A 1 300 ? 11.212 7.865 -24.891 1.00 66.69 300 HIS A O 1
ATOM 2173 N N . SER A 1 301 ? 12.182 8.170 -26.921 1.00 55.59 301 SER A N 1
ATOM 2174 C CA . SER A 1 301 ? 11.015 8.271 -27.817 1.00 55.59 301 SER A CA 1
ATOM 2175 C C . SER A 1 301 ? 10.472 6.936 -28.344 1.00 55.59 301 SER A C 1
ATOM 2177 O O . SER A 1 301 ? 9.421 6.929 -28.976 1.00 55.59 301 SER A O 1
ATOM 2179 N N . GLY A 1 302 ? 11.171 5.821 -28.113 1.00 53.88 302 GLY A N 1
ATOM 2180 C CA . GLY A 1 302 ? 10.760 4.500 -28.593 1.00 53.88 302 GLY A CA 1
ATOM 2181 C C . GLY A 1 302 ? 9.689 3.827 -27.726 1.00 53.88 302 GLY A C 1
ATOM 2182 O O . GLY A 1 302 ? 9.595 4.085 -26.527 1.00 53.88 302 GLY A O 1
ATOM 2183 N N . ALA A 1 303 ? 8.927 2.913 -28.337 1.00 50.81 303 ALA A N 1
ATOM 2184 C CA . ALA A 1 303 ? 7.984 2.014 -27.659 1.00 50.81 303 ALA A CA 1
ATOM 2185 C C . ALA A 1 303 ? 8.677 0.971 -26.764 1.00 50.81 303 ALA A C 1
ATOM 2187 O O . ALA A 1 303 ? 8.042 0.345 -25.922 1.00 50.81 303 ALA A O 1
ATOM 2188 N N . ALA A 1 304 ? 9.985 0.770 -26.936 1.00 57.44 304 ALA A N 1
ATOM 2189 C CA . ALA A 1 304 ? 10.748 -0.139 -26.102 1.00 57.44 304 ALA A CA 1
ATOM 2190 C C . ALA A 1 304 ? 10.733 0.353 -24.639 1.00 57.44 304 ALA A C 1
ATOM 2192 O O . ALA A 1 304 ? 10.970 1.517 -24.314 1.00 57.44 304 ALA A O 1
ATOM 2193 N N . GLY A 1 305 ? 10.272 -0.551 -23.779 1.00 73.19 305 GLY A N 1
ATOM 2194 C CA . GLY A 1 305 ? 9.662 -0.203 -22.505 1.00 73.19 305 GLY A CA 1
ATOM 2195 C C . GLY A 1 305 ? 10.617 -0.112 -21.326 1.00 73.19 305 GLY A C 1
ATOM 2196 O O . GLY A 1 305 ? 11.759 0.348 -21.409 1.00 73.19 305 GLY A O 1
ATOM 2197 N N . CYS A 1 306 ? 10.131 -0.600 -20.192 1.00 86.25 306 CYS A N 1
ATOM 2198 C CA . CYS A 1 306 ? 10.811 -0.538 -18.911 1.00 86.25 306 CYS A CA 1
ATOM 2199 C C . CYS A 1 306 ? 11.875 -1.635 -18.751 1.00 86.25 306 CYS A C 1
ATOM 2201 O O . CYS A 1 306 ? 11.827 -2.456 -17.842 1.00 86.25 306 CYS A O 1
ATOM 2203 N N . GLY A 1 307 ? 12.843 -1.663 -19.674 1.00 80.75 307 GLY A N 1
ATOM 2204 C CA . GLY A 1 307 ? 13.908 -2.670 -19.760 1.00 80.75 307 GLY A CA 1
ATOM 2205 C C . GLY A 1 307 ? 15.114 -2.458 -18.834 1.00 80.75 307 GLY A C 1
ATOM 2206 O O . GLY A 1 307 ? 15.989 -3.317 -18.783 1.00 80.75 307 GLY A O 1
ATOM 2207 N N . GLY A 1 308 ? 15.181 -1.351 -18.088 1.00 75.94 308 GLY A N 1
ATOM 2208 C CA . GLY A 1 308 ? 16.205 -1.108 -17.062 1.00 75.94 308 GLY A CA 1
ATOM 2209 C C . GLY A 1 308 ? 17.471 -0.368 -17.496 1.00 75.94 308 GLY A C 1
ATOM 2210 O O . GLY A 1 308 ? 18.181 0.138 -16.632 1.00 75.94 308 GLY A O 1
ATOM 2211 N N . GLY A 1 309 ? 17.755 -0.284 -18.796 1.00 71.62 309 GLY A N 1
ATOM 2212 C CA . GLY A 1 309 ? 18.905 0.455 -19.325 1.00 71.62 309 GLY A CA 1
ATOM 2213 C C . GLY A 1 309 ? 18.624 1.943 -19.560 1.00 71.62 309 GLY A C 1
ATOM 2214 O O . GLY A 1 309 ? 17.471 2.354 -19.678 1.00 71.62 309 GLY A O 1
ATOM 2215 N N . ASP A 1 310 ? 19.683 2.733 -19.720 1.00 68.25 310 ASP A N 1
ATOM 2216 C CA . ASP A 1 310 ? 19.671 4.170 -20.024 1.00 68.25 310 ASP A CA 1
ATOM 2217 C C . ASP A 1 310 ? 19.860 4.491 -21.528 1.00 68.25 310 ASP A C 1
ATOM 2219 O O . ASP A 1 310 ? 20.001 5.660 -21.911 1.00 68.25 310 ASP A O 1
ATOM 2223 N N . SER A 1 311 ? 19.886 3.461 -22.386 1.00 65.56 311 SER A N 1
ATOM 2224 C CA . SER A 1 311 ? 20.082 3.604 -23.839 1.00 65.56 311 SER A CA 1
ATOM 2225 C C . SER A 1 311 ? 18.859 4.140 -24.575 1.00 65.56 311 SER A C 1
ATOM 2227 O O . SER A 1 311 ? 17.786 4.307 -23.997 1.00 65.56 311 SER A O 1
ATOM 2229 N N . LYS A 1 312 ? 19.038 4.355 -25.893 1.00 60.00 312 LYS A N 1
ATOM 2230 C CA . LYS A 1 312 ? 18.134 4.983 -26.878 1.00 60.00 312 LYS A CA 1
ATOM 2231 C C . LYS A 1 312 ? 16.648 4.598 -26.789 1.00 60.00 312 LYS A C 1
ATOM 2233 O O . LYS A 1 312 ? 15.830 5.354 -27.291 1.00 60.00 312 LYS A O 1
ATOM 2238 N N . ASN A 1 313 ? 16.303 3.491 -26.138 1.00 65.25 313 ASN A N 1
ATOM 2239 C CA . ASN A 1 313 ? 15.003 2.842 -26.220 1.00 65.25 313 ASN A CA 1
ATOM 2240 C C . ASN A 1 313 ? 14.536 2.200 -24.898 1.00 65.25 313 ASN A C 1
ATOM 2242 O O . ASN A 1 313 ? 13.644 1.372 -24.940 1.00 65.25 313 ASN A O 1
ATOM 2246 N N . THR A 1 314 ? 15.131 2.488 -23.737 1.00 75.69 314 THR A N 1
ATOM 2247 C CA . THR A 1 314 ? 14.715 1.845 -22.471 1.00 75.69 314 THR A CA 1
ATOM 2248 C C . THR A 1 314 ? 14.738 2.811 -21.289 1.00 75.69 314 THR A C 1
ATOM 2250 O O . THR A 1 314 ? 15.264 3.921 -21.380 1.00 75.69 314 THR A O 1
ATOM 2253 N N . GLY A 1 315 ? 14.166 2.383 -20.165 1.00 83.88 315 GLY A N 1
ATOM 2254 C CA . GLY A 1 315 ? 14.288 3.071 -18.882 1.00 83.88 315 GLY A CA 1
ATOM 2255 C C . GLY A 1 315 ? 14.153 2.115 -17.700 1.00 83.88 315 GLY A C 1
ATOM 2256 O O . GLY A 1 315 ? 13.592 1.023 -17.837 1.00 83.88 315 GLY A O 1
ATOM 2257 N N . ALA A 1 316 ? 14.667 2.518 -16.537 1.00 89.00 316 ALA A N 1
ATOM 2258 C CA . ALA A 1 316 ? 14.356 1.861 -15.270 1.00 89.00 316 ALA A CA 1
ATOM 2259 C C . ALA A 1 316 ? 13.049 2.447 -14.728 1.00 89.00 316 ALA A C 1
ATOM 2261 O O . ALA A 1 316 ? 13.043 3.405 -13.953 1.00 89.00 316 ALA A O 1
ATOM 2262 N N . CYS A 1 317 ? 11.945 1.893 -15.214 1.00 91.31 317 CYS A N 1
ATOM 2263 C CA . CYS A 1 317 ? 10.595 2.343 -14.922 1.00 91.31 317 CYS A CA 1
ATOM 2264 C C . CYS A 1 317 ? 9.665 1.158 -14.657 1.00 91.31 317 CYS A C 1
ATOM 2266 O O . CYS A 1 317 ? 10.068 0.004 -14.773 1.00 91.31 317 CYS A O 1
ATOM 2268 N N . ALA A 1 318 ? 8.416 1.455 -14.331 1.00 94.19 318 ALA A N 1
ATOM 2269 C CA . ALA A 1 318 ? 7.292 0.543 -14.465 1.00 94.19 318 ALA A CA 1
ATOM 2270 C C . ALA A 1 318 ? 6.226 1.224 -15.329 1.00 94.19 318 ALA A C 1
ATOM 2272 O O . ALA A 1 318 ? 5.955 2.414 -15.140 1.00 94.19 318 ALA A O 1
ATOM 2273 N N . SER A 1 319 ? 5.663 0.488 -16.285 1.00 93.62 319 SER A N 1
ATOM 2274 C CA . SER A 1 319 ? 4.604 0.973 -17.159 1.00 93.62 319 SER A CA 1
ATOM 2275 C C . SER A 1 319 ? 3.237 0.470 -16.723 1.00 93.62 319 SER A C 1
ATOM 2277 O O . SER A 1 319 ? 3.025 -0.719 -16.484 1.00 93.62 319 SER A O 1
ATOM 2279 N N . PHE A 1 320 ? 2.318 1.416 -16.718 1.00 93.88 320 PHE A N 1
ATOM 2280 C CA . PHE A 1 320 ? 0.887 1.315 -16.486 1.00 93.88 320 PHE A CA 1
ATOM 2281 C C . PHE A 1 320 ? 0.126 1.935 -17.669 1.00 93.88 320 PHE A C 1
ATOM 2283 O O . PHE A 1 320 ? -1.075 2.161 -17.598 1.00 93.88 320 PHE A O 1
ATOM 2290 N N . ALA A 1 321 ? 0.833 2.263 -18.752 1.00 90.94 321 ALA A N 1
ATOM 2291 C CA . ALA A 1 321 ? 0.273 2.891 -19.934 1.00 90.94 321 ALA A CA 1
ATOM 2292 C C . ALA A 1 321 ? -0.383 1.850 -20.852 1.00 90.94 321 ALA A C 1
ATOM 2294 O O . ALA A 1 321 ? 0.229 0.830 -21.176 1.00 90.94 321 ALA A O 1
ATOM 2295 N N . THR A 1 322 ? -1.601 2.139 -21.307 1.00 87.69 322 THR A N 1
ATOM 2296 C CA . THR A 1 322 ? -2.289 1.395 -22.382 1.00 87.69 322 THR A CA 1
ATOM 2297 C C . THR A 1 322 ? -2.273 2.157 -23.709 1.00 87.69 322 THR A C 1
ATOM 2299 O O . THR A 1 322 ? -2.580 1.600 -24.759 1.00 87.69 322 THR A O 1
ATOM 2302 N N . SER A 1 323 ? -1.908 3.442 -23.670 1.00 87.50 323 SER A N 1
ATOM 2303 C CA . SER A 1 323 ? -1.582 4.276 -24.829 1.00 87.50 323 SER A CA 1
ATOM 2304 C C . SER A 1 323 ? -0.710 5.461 -24.386 1.00 87.50 323 SER A C 1
ATOM 2306 O O . SER A 1 323 ? -0.242 5.508 -23.249 1.00 87.50 323 SER A O 1
ATOM 2308 N N . SER A 1 324 ? -0.462 6.442 -25.257 1.00 85.94 324 SER A N 1
ATOM 2309 C CA . SER A 1 324 ? 0.288 7.654 -24.891 1.00 85.94 324 SER A CA 1
ATOM 2310 C C . SER A 1 324 ? -0.438 8.562 -23.890 1.00 85.94 324 SER A C 1
ATOM 2312 O O . SER A 1 324 ? 0.226 9.331 -23.189 1.00 85.94 324 SER A O 1
ATOM 2314 N N . THR A 1 325 ? -1.768 8.463 -23.812 1.00 86.56 325 THR A N 1
ATOM 2315 C CA . THR A 1 325 ? -2.637 9.314 -22.981 1.00 86.56 325 THR A CA 1
ATOM 2316 C C . THR A 1 325 ? -3.470 8.535 -21.965 1.00 86.56 325 THR A C 1
ATOM 2318 O O . THR A 1 325 ? -4.043 9.146 -21.067 1.00 86.56 325 THR A O 1
ATOM 2321 N N . GLN A 1 326 ? -3.536 7.205 -22.075 1.00 88.44 326 GLN A N 1
ATOM 2322 C CA . GLN A 1 326 ? -4.324 6.357 -21.182 1.00 88.44 326 GLN A CA 1
ATOM 2323 C C . GLN A 1 326 ? -3.441 5.566 -20.221 1.00 88.44 326 GLN A C 1
ATOM 2325 O O . GLN A 1 326 ? -2.403 5.013 -20.596 1.00 88.44 326 GLN A O 1
ATOM 2330 N N . VAL A 1 327 ? -3.908 5.486 -18.978 1.00 89.69 327 VAL A N 1
ATOM 2331 C CA . VAL A 1 327 ? -3.258 4.784 -17.875 1.00 89.69 327 VAL A CA 1
ATOM 2332 C C . VAL A 1 327 ? -4.247 3.778 -17.305 1.00 89.69 327 VAL A C 1
ATOM 2334 O O . VAL A 1 327 ? -5.399 4.124 -17.062 1.00 89.69 327 VAL A O 1
ATOM 2337 N N . ALA A 1 328 ? -3.787 2.556 -17.070 1.00 89.62 328 ALA A N 1
ATOM 2338 C CA . ALA A 1 328 ? -4.445 1.567 -16.232 1.00 89.62 328 ALA A CA 1
ATOM 2339 C C . ALA A 1 328 ? -3.722 1.553 -14.874 1.00 89.62 328 ALA A C 1
ATOM 2341 O O . ALA A 1 328 ? -2.639 0.965 -14.777 1.00 89.62 328 ALA A O 1
ATOM 2342 N N . PRO A 1 329 ? -4.246 2.252 -13.848 1.00 84.12 329 PRO A N 1
ATOM 2343 C CA . PRO A 1 329 ? -3.563 2.382 -12.568 1.00 84.12 329 PRO A CA 1
ATOM 2344 C C . PRO A 1 329 ? -3.261 1.018 -11.927 1.00 84.12 329 PRO A C 1
ATOM 2346 O O . PRO A 1 329 ? -4.030 0.071 -12.105 1.00 84.12 329 PRO A O 1
ATOM 2349 N N . PRO A 1 330 ? -2.151 0.895 -11.179 1.00 90.94 330 PRO A N 1
ATOM 2350 C CA . PRO A 1 330 ? -1.878 -0.318 -10.423 1.00 90.94 330 PRO A CA 1
ATOM 2351 C C . PRO A 1 330 ? -2.960 -0.574 -9.373 1.00 90.94 330 PRO A C 1
ATOM 2353 O O . PRO A 1 330 ? -3.407 0.361 -8.710 1.00 90.94 330 PRO A O 1
ATOM 2356 N N . THR A 1 331 ? -3.293 -1.842 -9.131 1.00 84.62 331 THR A N 1
ATOM 2357 C CA . THR A 1 331 ? -4.327 -2.223 -8.153 1.00 84.62 331 THR A CA 1
ATOM 2358 C C . THR A 1 331 ? -3.949 -1.835 -6.725 1.00 84.62 331 THR A C 1
ATOM 2360 O O . THR A 1 331 ? -4.812 -1.568 -5.898 1.00 84.62 331 THR A O 1
ATOM 2363 N N . TRP A 1 332 ? -2.650 -1.770 -6.425 1.00 87.38 332 TRP A N 1
ATOM 2364 C CA . TRP A 1 332 ? -2.152 -1.361 -5.114 1.00 87.38 332 TRP A CA 1
ATOM 2365 C C . TRP A 1 332 ? -2.281 0.144 -4.844 1.00 87.38 332 TRP A C 1
ATOM 2367 O O . TRP A 1 332 ? -2.155 0.553 -3.690 1.00 87.38 332 TRP A O 1
ATOM 2377 N N . LEU A 1 333 ? -2.510 0.982 -5.865 1.00 88.25 333 LEU A N 1
ATOM 2378 C CA . LEU A 1 333 ? -2.573 2.437 -5.688 1.00 88.25 333 LEU A CA 1
ATOM 2379 C C . LEU A 1 333 ? -3.776 2.845 -4.832 1.00 88.25 333 LEU A C 1
ATOM 2381 O O . LEU A 1 333 ? -3.627 3.682 -3.942 1.00 88.25 333 LEU A O 1
ATOM 2385 N N . ASP A 1 334 ? -4.920 2.192 -5.045 1.00 82.50 334 ASP A N 1
ATOM 2386 C CA . ASP A 1 334 ? -6.173 2.465 -4.335 1.00 82.50 334 ASP A CA 1
ATOM 2387 C C . ASP A 1 334 ? -6.154 1.982 -2.877 1.00 82.50 334 ASP A C 1
ATOM 2389 O O . ASP A 1 334 ? -6.950 2.444 -2.061 1.00 82.50 334 ASP A O 1
ATOM 2393 N N . LEU A 1 335 ? -5.223 1.096 -2.510 1.00 79.31 335 LEU A N 1
ATOM 2394 C CA . LEU A 1 335 ? -5.070 0.626 -1.129 1.00 79.31 335 LEU A CA 1
ATOM 2395 C C . LEU A 1 335 ? -4.477 1.702 -0.207 1.00 79.31 335 LEU A C 1
ATOM 2397 O O . LEU A 1 335 ? -4.699 1.668 0.999 1.00 79.31 335 LEU A O 1
ATOM 2401 N N . ILE A 1 336 ? -3.751 2.682 -0.754 1.00 81.12 336 ILE A N 1
ATOM 2402 C CA . ILE A 1 336 ? -3.149 3.779 0.018 1.00 81.12 336 ILE A CA 1
ATOM 2403 C C . ILE A 1 336 ? -4.219 4.734 0.582 1.00 81.12 336 ILE A C 1
ATOM 2405 O O . ILE A 1 336 ? -4.200 4.979 1.789 1.00 81.12 336 ILE A O 1
ATOM 2409 N N . PRO A 1 337 ? -5.158 5.285 -0.220 1.00 78.19 337 PRO A N 1
ATOM 2410 C CA . PRO A 1 337 ? -6.249 6.086 0.325 1.00 78.19 337 PRO A CA 1
ATOM 2411 C C . PRO A 1 337 ? -7.211 5.255 1.180 1.00 78.19 337 PRO A C 1
ATOM 2413 O O . PRO A 1 337 ? -7.705 5.787 2.163 1.00 78.19 337 PRO A O 1
ATOM 2416 N N . GLN A 1 338 ? -7.418 3.962 0.896 1.00 75.25 338 GLN A N 1
ATOM 2417 C CA . GLN A 1 338 ? -8.184 3.084 1.795 1.00 75.25 338 GLN A CA 1
ATOM 2418 C C . GLN A 1 338 ? -7.510 2.944 3.166 1.00 75.25 338 GLN A C 1
ATOM 2420 O O . GLN A 1 338 ? -8.184 3.012 4.188 1.00 75.25 338 GLN A O 1
ATOM 2425 N N . ALA A 1 339 ? -6.180 2.815 3.211 1.00 73.50 339 ALA A N 1
ATOM 2426 C CA . ALA A 1 339 ? -5.441 2.812 4.469 1.00 73.50 339 ALA A CA 1
ATOM 2427 C C . ALA A 1 339 ? -5.551 4.162 5.199 1.00 73.50 339 ALA A C 1
ATOM 2429 O O . ALA A 1 339 ? -5.663 4.179 6.420 1.00 73.50 339 ALA A O 1
ATOM 2430 N N . ALA A 1 340 ? -5.577 5.285 4.473 1.00 73.25 340 ALA A N 1
ATOM 2431 C CA . ALA A 1 340 ? -5.828 6.605 5.056 1.00 73.25 340 ALA A CA 1
ATOM 2432 C C . ALA A 1 340 ? -7.241 6.706 5.652 1.00 73.25 340 ALA A C 1
ATOM 2434 O O . ALA A 1 340 ? -7.392 7.149 6.785 1.00 73.25 340 ALA A O 1
ATOM 2435 N N . THR A 1 341 ? -8.259 6.219 4.937 1.00 71.19 341 THR A N 1
ATOM 2436 C CA . THR A 1 341 ? -9.630 6.120 5.451 1.00 71.19 341 THR A CA 1
ATOM 2437 C C . THR A 1 341 ? -9.700 5.225 6.681 1.00 71.19 341 THR A C 1
ATOM 2439 O O . THR A 1 341 ? -10.340 5.610 7.645 1.00 71.19 341 THR A O 1
ATOM 2442 N N . ALA A 1 342 ? -8.986 4.098 6.716 1.00 65.19 342 ALA A N 1
ATOM 2443 C CA . ALA A 1 342 ? -8.926 3.257 7.909 1.00 65.19 342 ALA A CA 1
ATOM 2444 C C . ALA A 1 342 ? -8.296 3.995 9.110 1.00 65.19 342 ALA A C 1
ATOM 2446 O O . ALA A 1 342 ? -8.735 3.802 10.240 1.00 65.19 342 ALA A O 1
ATOM 2447 N N . ILE A 1 343 ? -7.313 4.882 8.894 1.00 64.69 343 ILE A N 1
ATOM 2448 C CA . ILE A 1 343 ? -6.778 5.760 9.954 1.00 64.69 343 ILE A CA 1
ATOM 2449 C C . ILE A 1 343 ? -7.837 6.777 10.405 1.00 64.69 343 ILE A C 1
ATOM 2451 O O . ILE A 1 343 ? -8.023 6.962 11.604 1.00 64.69 343 ILE A O 1
ATOM 2455 N N . ASP A 1 344 ? -8.562 7.402 9.477 1.00 60.78 344 ASP A N 1
ATOM 2456 C CA . ASP A 1 344 ? -9.613 8.382 9.784 1.00 60.78 344 ASP A CA 1
ATOM 2457 C C . ASP A 1 344 ? -10.882 7.763 10.375 1.00 60.78 344 ASP A C 1
ATOM 2459 O O . ASP A 1 344 ? -11.560 8.403 11.159 1.00 60.78 344 ASP A O 1
ATOM 2463 N N . GLU A 1 345 ? -11.242 6.528 10.057 1.00 53.31 345 GLU A N 1
ATOM 2464 C CA . GLU A 1 345 ? -12.340 5.821 10.726 1.00 53.31 345 GLU A CA 1
ATOM 2465 C C . GLU A 1 345 ? -11.939 5.445 12.160 1.00 53.31 345 GLU A C 1
ATOM 2467 O O . GLU A 1 345 ? -12.768 5.449 13.080 1.00 53.31 345 GLU A O 1
ATOM 2472 N N . ASN A 1 346 ? -10.639 5.227 12.375 1.00 47.78 346 ASN A N 1
ATOM 2473 C CA . ASN A 1 346 ? -10.058 5.058 13.698 1.00 47.78 346 ASN A CA 1
ATOM 2474 C C . ASN A 1 346 ? -9.973 6.392 14.483 1.00 47.78 346 ASN A C 1
ATOM 2476 O O . ASN A 1 346 ? -10.264 6.374 15.681 1.00 47.78 346 ASN A O 1
ATOM 2480 N N . ALA A 1 347 ? -9.677 7.529 13.826 1.00 37.66 347 ALA A N 1
ATOM 2481 C CA . ALA A 1 347 ? -9.490 8.868 14.428 1.00 37.66 347 ALA A CA 1
ATOM 2482 C C . ALA A 1 347 ? -10.749 9.776 14.440 1.00 37.66 347 ALA A C 1
ATOM 2484 O O . ALA A 1 347 ? -10.962 10.589 15.332 1.00 37.66 347 ALA A O 1
ATOM 2485 N N . GLY A 1 348 ? -11.652 9.644 13.477 1.00 30.23 348 GLY A N 1
ATOM 2486 C CA . GLY A 1 348 ? -12.924 10.372 13.358 1.00 30.23 348 GLY A CA 1
ATOM 2487 C C . GLY A 1 348 ? -13.982 9.892 14.356 1.00 30.23 348 GLY A C 1
ATOM 2488 O O . GLY A 1 348 ? -14.864 10.659 14.748 1.00 30.23 348 GLY A O 1
ATOM 2489 N N . ASN A 1 349 ? -13.823 8.668 14.864 1.00 35.03 349 ASN A N 1
ATOM 2490 C CA . ASN A 1 349 ? -14.470 8.196 16.090 1.00 35.03 349 ASN A CA 1
ATOM 2491 C C . ASN A 1 349 ? -13.853 8.789 17.380 1.00 35.03 349 ASN A C 1
ATOM 2493 O O . ASN A 1 349 ? -14.351 8.495 18.464 1.00 35.03 349 ASN A O 1
ATOM 2497 N N . GLU A 1 350 ? -12.785 9.595 17.306 1.00 32.00 350 GLU A N 1
ATOM 2498 C CA . GLU A 1 350 ? -12.266 10.376 18.444 1.00 32.00 350 GLU A CA 1
ATOM 2499 C C . GLU A 1 350 ? -12.839 11.803 18.485 1.00 32.00 350 GLU A C 1
ATOM 2501 O O . GLU A 1 350 ? -12.996 12.343 19.573 1.00 32.00 350 GLU A O 1
ATOM 2506 N N . TYR A 1 351 ? -13.233 12.405 17.352 1.00 26.39 351 TYR A N 1
ATOM 2507 C CA . TYR A 1 351 ? -13.743 13.792 17.318 1.00 26.39 351 TYR A CA 1
ATOM 2508 C C . TYR A 1 351 ? -15.271 13.933 17.274 1.00 26.39 351 TYR A C 1
ATOM 2510 O O . TYR A 1 351 ? -15.798 14.943 17.742 1.00 26.39 351 TYR A O 1
ATOM 2518 N N . ARG A 1 352 ? -16.018 12.932 16.789 1.00 28.34 352 ARG A N 1
ATOM 2519 C CA . ARG A 1 352 ? -17.496 12.952 16.866 1.00 28.34 352 ARG A CA 1
ATOM 2520 C C . ARG A 1 352 ? -18.058 12.610 18.251 1.00 28.34 352 ARG A C 1
ATOM 2522 O O . ARG A 1 352 ? -19.251 12.771 18.467 1.00 28.34 352 ARG A O 1
ATOM 2529 N N . THR A 1 353 ? -17.200 12.221 19.189 1.00 34.44 353 THR A N 1
ATOM 2530 C CA . THR A 1 353 ? -17.546 11.843 20.572 1.00 34.44 353 THR A CA 1
ATOM 2531 C C . THR A 1 353 ? -17.341 12.990 21.576 1.00 34.44 353 THR A C 1
ATOM 2533 O O . THR A 1 353 ? -17.569 12.804 22.766 1.00 34.44 353 THR A O 1
ATOM 2536 N N . PHE A 1 354 ? -16.934 14.182 21.110 1.00 29.75 354 PHE A N 1
ATOM 2537 C CA . PHE A 1 354 ? -16.861 15.409 21.923 1.00 29.75 354 PHE A CA 1
ATOM 2538 C C . PHE A 1 354 ? -18.029 16.383 21.687 1.00 29.75 354 PHE A C 1
ATOM 2540 O O . PHE A 1 354 ? -18.213 17.301 22.481 1.00 29.75 354 PHE A O 1
ATOM 2547 N N . PHE A 1 355 ? -18.822 16.193 20.628 1.00 26.64 355 PHE A N 1
ATOM 2548 C CA . PHE A 1 355 ? -19.957 17.057 20.285 1.00 26.64 355 PHE A CA 1
ATOM 2549 C C . PHE A 1 355 ? -21.068 16.273 19.566 1.00 26.64 355 PHE A C 1
ATOM 2551 O O . PHE A 1 355 ? -21.309 16.524 18.391 1.00 26.64 355 PHE A O 1
ATOM 2558 N N . VAL A 1 356 ? -21.730 15.333 20.250 1.00 33.91 356 VAL A N 1
ATOM 2559 C CA . VAL A 1 356 ? -23.178 15.049 20.109 1.00 33.91 356 VAL A CA 1
ATOM 2560 C C . VAL A 1 356 ? -23.676 14.476 21.427 1.00 33.91 356 VAL A C 1
ATOM 2562 O O . VAL A 1 356 ? -23.104 13.457 21.869 1.00 33.91 356 VAL A O 1
#

Sequence (356 aa):
MLIVAVTLAISRLQVGCKAAGPTKGENKKIFGLLRAIVKATDEEEPKVQLTQTAAEAAANAPHLALYLKQPAAIQQLASLAKQRKLDALEVANASPPCKADKLAACKAAAVYFSNLPEAQQATLAAAAADERGFKTINNTTAMALVAAAAKSGPPAGAPATATATYLLLTAVYSTEASSKAAKLLGTGSTRQHHCGTGQSAVGASATQTIAATIGCLCASNGSHDNNKGCYETKTGQQTWSKDASIADWQTIVKNCQKVVEKQPQLTTGNLHAIHKGIATDLYTAKGKTPAVGFLGYKKHSGAAGCGGGDSKNTGACASFATSSTQVAPPTWLDLIPQAATAIDENAGNEYRTFFV

Secondary structure (DSSP, 8-state):
-----------------PPPPP-S-TTHHHHHHHHHHHHHTTSPP---PPPHHHHHHHHHHHHHHHHHHSHHHHHHHHHHHHTT-STT--GGGS-GGG-GGGHHHHHHHHHHHHHS-HHHHHHHHHHHH-TTTHHHHHHHHHHHHHHHHTTSPPSTT------HHHHHHHHHHGGGGGGT--B--SS-SSHHHHH--TTS---TTTTT-HHHHHHHHH-BBTTBTT--SSSSSPPPBPP-STTPBPTTHHHHHHHHH---S----S-HHHHHHHHHHHHHHHHS-BTTTTBSSEEE---SSSS--S-S--STT--SEEE-BSSSS-B---TTTTHHHHHHHHHHHHHHHHHTTS--

Foldseek 3Di:
DDDDDDDDDDDDPPPPPQFAFDQPQQQQLLLLLLLLLVVLLVDDDPADDDDPVLLVLLVLLLLLLLCLVPVVQLCVLLVCVVVVNNVVDDLVNGDPVCHDPNVVVSNVSSNSLNPDDPVVVVVSVCQSPDPPCSSVVSSVVSVLSNVVVPSRDDDPDDDDDCALSNLSLCQADNPCSVVSFQWQAFADFALCCQQHQAQAGFHRRCLRHSSSQCLLQQAAAPSHQNHCNRHNGHFDHDGRHHGGTRGPVVVSSVVSVPDDDDRDRLALVSLVVSLVSNVCQQQFFAEPCTAHFKNGHDHHDESGESRRGPDHRHHSIGGQHNHRYDGNHRPSSVSSNVSNVSNCVVCVSVPVVVPD

InterPro domains:
  IPR025932 Trypanosome variant surface glycoprotein, B-type, N-terminal domain [PF13206] (16-347)

Nearest PDB structures (foldseek):
  8b3w-assembly1_A  TM=6.532E-01  e=5.969E-10  Trypanosoma brucei brucei
  8ok8-assembly1_C  TM=5.127E-01  e=5.214E-06  Trypanosoma brucei brucei

Organism: NCBI:txid5691

Radius of gyration: 30.98 Å; Cα contacts (8 Å, |Δi|>4): 644; chains: 1; bounding box: 92×40×101 Å

Solvent-accessible surface area (backbone atoms only — not comparable to full-atom values): 18455 Å² total; per-residue (Å²): 135,91,80,86,92,84,93,78,88,85,76,88,81,74,78,71,79,67,35,53,17,41,63,82,36,73,20,31,68,61,44,54,45,55,32,50,51,59,48,47,54,71,55,77,76,87,76,60,78,71,54,71,70,56,50,54,52,21,73,46,12,61,33,52,26,50,33,40,76,37,47,73,59,28,52,55,44,16,54,30,41,78,68,74,47,46,83,79,59,49,57,89,78,40,54,82,92,30,29,70,92,37,33,66,60,41,50,53,25,8,48,54,53,59,71,43,57,69,70,56,44,52,52,50,51,51,37,44,70,38,84,90,46,53,24,57,53,53,29,50,51,20,50,48,35,37,56,54,46,70,62,28,80,72,72,93,84,71,84,81,72,80,42,34,54,54,31,41,26,30,19,35,31,27,96,49,36,91,70,66,55,40,39,28,81,19,75,46,65,38,52,35,38,30,8,1,35,28,34,80,34,48,7,45,11,27,35,52,16,48,40,25,29,49,40,27,35,32,42,6,26,98,67,17,67,50,13,11,12,46,42,94,62,54,39,46,65,44,63,41,43,55,66,30,57,46,48,52,47,70,60,51,53,53,62,48,64,69,66,82,88,79,70,78,62,95,39,42,71,47,34,48,51,39,47,51,52,52,51,50,45,25,64,39,64,43,31,72,50,64,24,28,19,33,42,53,36,47,68,35,63,48,60,49,19,16,61,24,20,60,38,81,39,20,9,25,10,26,20,25,4,68,30,60,84,39,62,53,80,40,68,28,59,63,29,39,54,50,20,20,47,39,44,42,62,64,49,51,67,60,60,59,74,78,73,121

pLDDT: mean 72.31, std 19.25, range [24.64, 96.0]

Mean predicted aligned error: 16.82 Å